Protein AF-A0A5N7DIW9-F1 (afdb_monomer_lite)

Radius of gyration: 25.11 Å; chains: 1; bounding box: 55×61×85 Å

Organism: NCBI:txid1506151

Sequence (223 aa):
MDAETAPVQETYLRQSRGIPYGQNDMSLKPVIYPFAGRIGGNQGLVLDRNDPANAELLKKVPDAAPLMSISEGLDPRGFLRIDHWKFGFIECIAWISIRHSSASQDAQAPSSASSVYSTATFLGPLFGGISNWLFLTLFIFSFSNVSGSHLNPTITMATFFARLISVPRLVIYLASQTLGGALAGFMLRAAYVSRDYTVGGCYMNALPSCPTLQDQSLREKRP

InterPro domains:
  IPR000425 Major intrinsic protein [PF00230] (135-197)
  IPR000425 Major intrinsic protein [PR00783] (132-156)
  IPR000425 Major intrinsic protein [PR00783] (169-188)
  IPR022357 Major intrinsic protein, conserved site [PS00221] (150-158)
  IPR023271 Aquaporin-like [G3DSA:1.20.1080.10] (87-216)
  IPR023271 Aquaporin-like [SSF81338] (118-196)
  IPR034294 Aquaporin transporter [PTHR19139] (87-194)

Foldseek 3Di:
DDPPCVVVVVVVVVVVVPPDDDDPDDPDDPPFDQAQLADQDDNVSQDDPPDPVCVVVCQVPVLSHFDRDLVSLAPPVLLVDVLLLVLLQLLLVLLLVLFLQLKDPPPDDDPPDDDPCPHCQNPSLVSSVVSNVVSLVVSSNVCSRRNSSLSDLVSLVVCVVRRNHGPSSNVSNNVSNVVSNVVSVVVVVVVDPDQWMDTNNDTRDPPDPPPPPVVVVVVVPDD

Structure (mmCIF, N/CA/C/O backbone):
data_AF-A0A5N7DIW9-F1
#
_entry.id   AF-A0A5N7DIW9-F1
#
loop_
_atom_site.group_PDB
_atom_site.id
_atom_site.type_symbol
_atom_site.label_atom_id
_atom_site.label_alt_id
_atom_site.label_comp_id
_atom_site.label_asym_id
_atom_site.label_entity_id
_atom_site.label_seq_id
_atom_site.pdbx_PDB_ins_code
_atom_site.Cartn_x
_atom_site.Cartn_y
_atom_site.Cartn_z
_atom_site.occupancy
_atom_site.B_iso_or_equiv
_atom_site.auth_seq_id
_atom_site.auth_comp_id
_atom_site.auth_asym_id
_atom_site.auth_atom_id
_atom_site.pdbx_PDB_model_num
ATOM 1 N N . MET A 1 1 ? -2.346 40.649 18.518 1.00 41.81 1 MET A N 1
ATOM 2 C CA . MET A 1 1 ? -1.982 39.226 18.674 1.00 41.81 1 MET A CA 1
ATOM 3 C C . MET A 1 1 ? -3.258 38.524 19.057 1.00 41.81 1 MET A C 1
ATOM 5 O O . MET A 1 1 ? -3.738 38.694 20.170 1.00 41.81 1 MET A O 1
ATOM 9 N N . ASP A 1 2 ? -3.877 37.927 18.052 1.00 36.97 2 ASP A N 1
ATOM 10 C CA . ASP A 1 2 ? -5.306 37.645 18.024 1.00 36.97 2 ASP A CA 1
ATOM 11 C C . ASP A 1 2 ? -5.665 36.451 18.911 1.00 36.97 2 ASP A C 1
ATOM 13 O O . ASP A 1 2 ? -4.979 35.425 18.910 1.00 36.97 2 ASP A O 1
ATOM 17 N N . ALA A 1 3 ? -6.763 36.597 19.658 1.00 42.12 3 ALA A N 1
ATOM 18 C CA . ALA A 1 3 ? -7.265 35.660 20.669 1.00 42.12 3 ALA A CA 1
ATOM 19 C C . ALA A 1 3 ? -7.626 34.259 20.125 1.00 42.12 3 ALA A C 1
ATOM 21 O O . ALA A 1 3 ? -7.954 33.361 20.893 1.00 42.12 3 ALA A O 1
ATOM 22 N N . GLU A 1 4 ? -7.532 34.056 18.811 1.00 44.53 4 GLU A N 1
ATOM 23 C CA . GLU A 1 4 ? -7.900 32.823 18.113 1.00 44.53 4 GLU A CA 1
ATOM 24 C C . GLU A 1 4 ? -6.735 31.821 17.983 1.00 44.53 4 GLU A C 1
ATOM 26 O O . GLU A 1 4 ? -6.949 30.635 17.748 1.00 44.53 4 GLU A O 1
ATOM 31 N N . THR A 1 5 ? -5.488 32.261 18.196 1.00 40.72 5 THR A N 1
ATOM 32 C CA . THR A 1 5 ? -4.285 31.405 18.067 1.00 40.72 5 THR A CA 1
ATOM 33 C C . THR A 1 5 ? -3.793 30.798 19.384 1.00 40.72 5 THR A C 1
ATOM 35 O O . THR A 1 5 ? -3.028 29.831 19.373 1.00 40.72 5 THR A O 1
ATOM 38 N N . ALA A 1 6 ? -4.278 31.299 20.522 1.00 39.41 6 ALA A N 1
ATOM 39 C CA . ALA A 1 6 ? -3.952 30.784 21.851 1.00 39.41 6 ALA A CA 1
ATOM 40 C C . ALA A 1 6 ? -4.292 29.286 22.067 1.00 39.41 6 ALA A C 1
ATOM 42 O O . ALA A 1 6 ? -3.411 28.560 22.536 1.00 39.41 6 ALA A O 1
ATOM 43 N N . PRO A 1 7 ? -5.480 28.764 21.682 1.00 48.78 7 PRO A N 1
ATOM 44 C CA . PRO A 1 7 ? -5.838 27.376 21.995 1.00 48.78 7 PRO A CA 1
ATOM 45 C C . PRO A 1 7 ? -5.017 26.352 21.197 1.00 48.78 7 PRO A C 1
ATOM 47 O O . PRO A 1 7 ? -4.731 25.256 21.680 1.00 48.78 7 PRO A O 1
ATOM 50 N N . VAL A 1 8 ? -4.576 26.706 19.986 1.00 48.50 8 VAL A N 1
ATOM 51 C CA . VAL A 1 8 ? -3.796 25.811 19.115 1.00 48.50 8 VAL A CA 1
ATOM 52 C C . VAL A 1 8 ? -2.360 25.660 19.630 1.00 48.50 8 VAL A C 1
ATOM 54 O O . VAL A 1 8 ? -1.834 24.548 19.695 1.00 48.50 8 VAL A O 1
ATOM 57 N N . GLN A 1 9 ? -1.744 26.762 20.065 1.00 44.28 9 GLN A N 1
ATOM 58 C CA . GLN A 1 9 ? -0.374 26.770 20.582 1.00 44.28 9 GLN A CA 1
ATOM 59 C C . GLN A 1 9 ? -0.262 26.022 21.922 1.00 44.28 9 GLN A C 1
ATOM 61 O O . GLN A 1 9 ? 0.708 25.303 22.172 1.00 44.28 9 GLN A O 1
ATOM 66 N N . GLU A 1 10 ? -1.280 26.147 22.774 1.00 50.12 10 GLU A N 1
ATOM 67 C CA . GLU A 1 10 ? -1.334 25.483 24.078 1.00 50.12 10 GLU A CA 1
ATOM 68 C C . GLU A 1 10 ? -1.521 23.961 23.950 1.00 50.12 10 GLU A C 1
ATOM 70 O O . GLU A 1 10 ? -0.912 23.186 24.695 1.00 50.12 10 GLU A O 1
ATOM 75 N N . THR A 1 11 ? -2.264 23.524 22.929 1.00 49.69 11 THR A N 1
ATOM 76 C CA . THR A 1 11 ? -2.451 22.107 22.579 1.00 49.69 11 THR A CA 1
ATOM 77 C C . THR A 1 11 ? -1.134 21.466 22.118 1.00 49.69 11 THR A C 1
ATOM 79 O O . THR A 1 11 ? -0.757 20.395 22.603 1.00 49.69 11 THR A O 1
ATOM 82 N N . TYR A 1 12 ? -0.358 22.156 21.272 1.00 45.09 12 TYR A N 1
ATOM 83 C CA . TYR A 1 12 ? 0.973 21.697 20.847 1.00 45.09 12 TYR A CA 1
ATOM 84 C C . TYR A 1 12 ? 1.962 21.575 22.020 1.00 45.09 12 TYR A C 1
ATOM 86 O O . TYR A 1 12 ? 2.701 20.592 22.118 1.00 45.09 12 TYR A O 1
ATOM 94 N N . LEU A 1 13 ? 1.946 22.536 22.949 1.00 51.84 13 LEU A N 1
ATOM 95 C CA . LEU A 1 13 ? 2.822 22.550 24.129 1.00 51.84 13 LEU A CA 1
ATOM 96 C C . LEU A 1 13 ? 2.436 21.525 25.209 1.00 51.84 13 LEU A C 1
ATOM 98 O O . LEU A 1 13 ? 3.267 21.199 26.065 1.00 51.84 13 LEU A O 1
ATOM 102 N N . ARG A 1 14 ? 1.192 21.028 25.218 1.00 49.03 14 ARG A N 1
ATOM 103 C CA . ARG A 1 14 ? 0.780 19.887 26.057 1.00 49.03 14 ARG A CA 1
ATOM 104 C C . ARG A 1 14 ? 1.176 18.555 25.435 1.00 49.03 14 ARG A C 1
ATOM 106 O O . ARG A 1 14 ? 1.659 17.682 26.155 1.00 49.03 14 ARG A O 1
ATOM 113 N N . GLN A 1 15 ? 1.048 18.429 24.115 1.00 48.31 15 GLN A N 1
ATOM 114 C CA . GLN A 1 15 ? 1.473 17.238 23.382 1.00 48.31 15 GLN A CA 1
ATOM 115 C C . GLN A 1 15 ? 2.990 17.013 23.483 1.00 48.31 15 GLN A C 1
ATOM 117 O O . GLN A 1 15 ? 3.425 15.879 23.672 1.00 48.31 15 GLN A O 1
ATOM 122 N N . SER A 1 16 ? 3.799 18.081 23.477 1.00 46.16 16 SER A N 1
ATOM 123 C CA . SER A 1 16 ? 5.253 17.989 23.693 1.00 46.16 16 SER A CA 1
ATOM 124 C C . SER A 1 16 ? 5.654 17.618 25.129 1.00 46.16 16 SER A C 1
ATOM 126 O O . SER A 1 16 ? 6.801 17.251 25.365 1.00 46.16 16 SER A O 1
ATOM 128 N N . ARG A 1 17 ? 4.733 17.731 26.097 1.00 45.50 17 ARG A N 1
ATOM 129 C CA . ARG A 1 17 ? 4.964 17.448 27.525 1.00 45.50 17 ARG A CA 1
ATOM 130 C C . ARG A 1 17 ? 4.393 16.108 27.995 1.00 45.50 17 ARG A C 1
ATOM 132 O O . ARG A 1 17 ? 4.501 15.805 29.178 1.00 45.50 17 ARG A O 1
ATOM 139 N N . GLY A 1 18 ? 3.802 15.312 27.100 1.00 37.97 18 GLY A N 1
ATOM 140 C CA . GLY A 1 18 ? 3.317 13.965 27.423 1.00 37.97 18 GLY A CA 1
ATOM 141 C C . GLY A 1 18 ? 2.216 13.925 28.488 1.00 37.97 18 GLY A C 1
ATOM 142 O O . GLY A 1 18 ? 2.054 12.908 29.157 1.00 37.97 18 GLY A O 1
ATOM 143 N N . ILE A 1 19 ? 1.477 15.023 28.678 1.00 47.44 19 ILE A N 1
ATOM 144 C CA . ILE A 1 19 ? 0.391 15.089 29.660 1.00 47.44 19 ILE A CA 1
ATOM 145 C C . ILE A 1 19 ? -0.830 14.368 29.064 1.00 47.44 19 ILE A C 1
ATOM 147 O O . ILE A 1 19 ? -1.322 14.815 28.024 1.00 47.44 19 ILE A O 1
ATOM 151 N N . PRO A 1 20 ? -1.332 13.279 29.678 1.00 41.25 20 PRO A N 1
ATOM 152 C CA . PRO A 1 20 ? -2.523 12.593 29.190 1.00 41.25 20 PRO A CA 1
ATOM 153 C C . PRO A 1 20 ? -3.728 13.538 29.248 1.00 41.25 20 PRO A C 1
ATOM 155 O O . PRO A 1 20 ? -3.930 14.251 30.234 1.00 41.25 20 PRO A O 1
ATOM 158 N N . TYR A 1 21 ? -4.516 13.577 28.173 1.00 46.00 21 TYR A N 1
ATOM 159 C CA . TYR A 1 21 ? -5.726 14.394 28.126 1.00 46.00 21 TYR A CA 1
ATOM 160 C C . TYR A 1 21 ? -6.790 13.819 29.071 1.00 46.00 21 TYR A C 1
ATOM 162 O O . TYR A 1 21 ? -7.116 12.637 29.012 1.00 46.00 21 TYR A O 1
ATOM 170 N N . GLY A 1 22 ? -7.324 14.677 29.944 1.00 42.03 22 GLY A N 1
ATOM 171 C CA . GLY A 1 22 ? -8.505 14.388 30.751 1.00 42.03 22 GLY A CA 1
ATOM 172 C C . GLY A 1 22 ? -9.766 14.396 29.886 1.00 42.03 22 GLY A C 1
ATOM 173 O O . GLY A 1 22 ? -9.913 15.210 28.977 1.00 42.03 22 GLY A O 1
ATOM 174 N N . GLN A 1 23 ? -10.669 13.478 30.205 1.00 44.12 23 GLN A N 1
ATOM 175 C CA . GLN A 1 23 ? -11.779 12.948 29.406 1.00 44.12 23 GLN A CA 1
ATOM 176 C C . GLN A 1 23 ? -12.910 13.935 29.024 1.00 44.12 23 GLN A C 1
ATOM 178 O O . GLN A 1 23 ? -13.932 13.499 28.508 1.00 44.12 23 GLN A O 1
ATOM 183 N N . ASN A 1 24 ? -12.752 15.249 29.236 1.00 38.84 24 ASN A N 1
ATOM 184 C CA . ASN A 1 24 ? -13.823 16.240 29.032 1.00 38.84 24 ASN A CA 1
ATOM 185 C C . ASN A 1 24 ? -13.533 17.346 27.999 1.00 38.84 24 ASN A C 1
ATOM 187 O O . ASN A 1 24 ? -14.458 18.079 27.659 1.00 38.84 24 ASN A O 1
ATOM 191 N N . ASP A 1 25 ? -12.317 17.466 27.453 1.00 43.50 25 ASP A N 1
ATOM 192 C CA . ASP A 1 25 ? -11.931 18.716 26.768 1.00 43.50 25 ASP A CA 1
ATOM 193 C C . ASP A 1 25 ? -11.857 18.683 25.233 1.00 43.50 25 ASP A C 1
ATOM 195 O O . ASP A 1 25 ? -11.557 19.713 24.636 1.00 43.50 25 ASP A O 1
ATOM 199 N N . MET A 1 26 ? -12.166 17.583 24.536 1.00 45.31 26 MET A N 1
ATOM 200 C CA . MET A 1 26 ? -12.164 17.610 23.061 1.00 45.31 26 MET A CA 1
ATOM 201 C C . MET A 1 26 ? -13.255 16.748 22.420 1.00 45.31 26 MET A C 1
ATOM 203 O O . MET A 1 26 ? -13.009 15.636 21.969 1.00 45.31 26 MET A O 1
ATOM 207 N N . SER A 1 27 ? -14.442 17.333 22.221 1.00 44.56 27 SER A N 1
ATOM 208 C CA . SER A 1 27 ? -15.392 16.892 21.182 1.00 44.56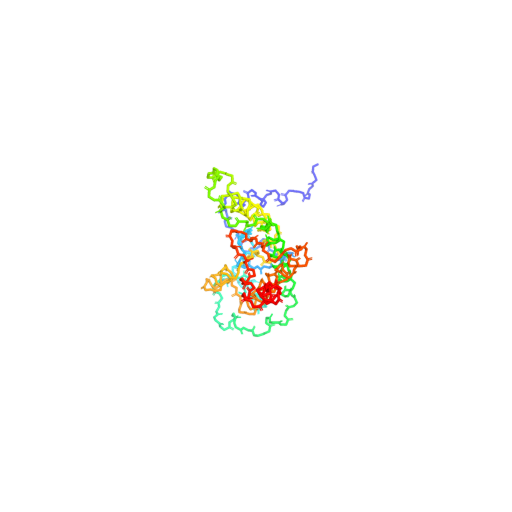 27 SER A CA 1
ATOM 209 C C . SER A 1 27 ? -14.917 17.333 19.780 1.00 44.56 27 SER A C 1
ATOM 211 O O . SER A 1 27 ? -15.686 17.876 18.981 1.00 44.56 27 SER A O 1
ATOM 213 N N . LEU A 1 28 ? -13.633 17.159 19.462 1.00 48.94 28 LEU A N 1
ATOM 214 C CA . LEU A 1 28 ? -13.113 17.447 18.129 1.00 48.94 28 LEU A CA 1
ATOM 215 C C . LEU A 1 28 ? -13.347 16.230 17.237 1.00 48.94 28 LEU A C 1
ATOM 217 O O . LEU A 1 28 ? -12.663 15.215 17.335 1.00 48.94 28 LEU A O 1
ATOM 221 N N . LYS A 1 29 ? -14.336 16.340 16.345 1.00 50.50 29 LYS A N 1
ATOM 222 C CA . LYS A 1 29 ? -14.517 15.382 15.251 1.00 50.50 29 LYS A CA 1
ATOM 223 C C . LYS A 1 29 ? -13.293 15.481 14.335 1.00 50.50 29 LYS A C 1
ATOM 225 O O . LYS A 1 29 ? -13.009 16.582 13.856 1.00 50.50 29 LYS A O 1
ATOM 230 N N . PRO A 1 30 ? -12.571 14.383 14.062 1.00 51.91 30 PRO A N 1
ATOM 231 C CA . PRO A 1 30 ? -11.455 14.444 13.138 1.00 51.91 30 PRO A CA 1
ATOM 232 C C . PRO A 1 30 ? -11.983 14.806 11.744 1.00 51.91 30 PRO A C 1
ATOM 234 O O . PRO A 1 30 ? -12.853 14.135 11.193 1.00 51.91 30 PRO A O 1
ATOM 237 N N . VAL A 1 31 ? -11.455 15.895 11.179 1.00 62.47 31 VAL A N 1
ATOM 238 C CA . VAL A 1 31 ? -11.738 16.337 9.798 1.00 62.47 31 VAL A CA 1
ATOM 239 C C . VAL A 1 31 ? -11.197 15.319 8.778 1.00 62.47 31 VAL A C 1
ATOM 241 O O . VAL A 1 31 ? -11.664 15.244 7.645 1.00 62.47 31 VAL A O 1
ATOM 244 N N . ILE A 1 32 ? -10.216 14.515 9.197 1.00 66.19 32 ILE A N 1
ATOM 245 C CA . ILE A 1 32 ? -9.507 13.513 8.398 1.00 66.19 32 ILE A CA 1
ATOM 246 C C . ILE A 1 32 ? -10.016 12.116 8.772 1.00 66.19 32 ILE A C 1
ATOM 248 O O . ILE A 1 32 ? -10.254 11.834 9.943 1.00 66.19 32 ILE A O 1
ATOM 252 N N . TYR A 1 33 ? -10.147 11.229 7.781 1.00 76.94 33 TYR A N 1
ATOM 253 C CA . TYR A 1 33 ? -10.584 9.847 7.995 1.00 76.94 33 TYR A CA 1
ATOM 254 C C . TYR A 1 33 ? -9.640 9.116 8.979 1.00 76.94 33 TYR A C 1
ATOM 256 O O . TYR A 1 33 ? -8.444 8.994 8.683 1.00 76.94 33 TYR A O 1
ATOM 264 N N . PRO A 1 34 ? -10.135 8.628 10.134 1.00 78.00 34 PRO A N 1
ATOM 265 C CA . PRO A 1 34 ? -9.302 7.955 11.125 1.00 78.00 34 PRO A CA 1
ATOM 266 C C . PRO A 1 34 ? -8.950 6.540 10.651 1.00 78.00 34 PRO A C 1
ATOM 268 O O . PRO A 1 34 ? -9.818 5.777 10.226 1.00 78.00 34 PRO A O 1
ATOM 271 N N . PHE A 1 35 ? -7.666 6.191 10.693 1.00 83.31 35 PHE A N 1
ATOM 272 C CA . PHE A 1 35 ? -7.161 4.895 10.236 1.00 83.31 35 PHE A CA 1
ATOM 273 C C . PHE A 1 35 ? -5.886 4.534 11.004 1.00 83.31 35 PHE A C 1
ATOM 275 O O . PHE A 1 35 ? -4.951 5.330 11.054 1.00 83.31 35 PHE A O 1
ATOM 282 N N . ALA A 1 36 ? -5.845 3.342 11.598 1.00 83.12 36 ALA A N 1
ATOM 283 C CA . ALA A 1 36 ? -4.737 2.889 12.437 1.00 83.12 36 ALA A CA 1
ATOM 284 C C . ALA A 1 36 ? -3.532 2.377 11.630 1.00 83.12 36 ALA A C 1
ATOM 286 O O . ALA A 1 36 ? -2.392 2.529 12.058 1.00 83.12 36 ALA A O 1
ATOM 287 N N . GLY A 1 37 ? -3.754 1.809 10.440 1.00 83.69 37 GLY A N 1
ATOM 288 C CA . GLY A 1 37 ? -2.703 1.198 9.611 1.00 83.69 37 GLY A CA 1
ATOM 289 C C . GLY A 1 37 ? -1.775 2.169 8.874 1.00 83.69 37 GLY A C 1
ATOM 290 O O . GLY A 1 37 ? -1.169 1.801 7.878 1.00 83.69 37 GLY A O 1
ATOM 291 N N . ARG A 1 38 ? -1.657 3.421 9.311 1.00 86.31 38 ARG A N 1
ATOM 292 C CA . ARG A 1 38 ? -0.933 4.463 8.570 1.00 86.31 38 ARG A CA 1
ATOM 293 C C . ARG A 1 38 ? 0.569 4.372 8.815 1.00 86.31 38 ARG A C 1
ATOM 295 O O . ARG A 1 38 ? 1.010 4.464 9.956 1.00 86.31 38 ARG A O 1
ATOM 302 N N . ILE A 1 39 ? 1.355 4.277 7.743 1.00 83.94 39 ILE A N 1
ATOM 303 C CA . ILE A 1 39 ? 2.812 4.088 7.838 1.00 83.94 39 ILE A CA 1
ATOM 304 C C . ILE A 1 39 ? 3.550 5.387 8.186 1.00 83.94 39 ILE A C 1
ATOM 306 O O . ILE A 1 39 ? 4.454 5.379 9.013 1.00 83.94 39 ILE A O 1
ATOM 310 N N . GLY A 1 40 ? 3.166 6.516 7.584 1.00 72.00 40 GLY A N 1
ATOM 311 C CA . GLY A 1 40 ? 3.867 7.800 7.747 1.00 72.00 40 GLY A CA 1
ATOM 312 C C . GLY A 1 40 ? 3.083 8.858 8.526 1.00 72.00 40 GLY A C 1
ATOM 313 O O . GLY A 1 40 ? 3.178 10.038 8.201 1.00 72.00 40 GLY A O 1
ATOM 314 N N . GLY A 1 41 ? 2.148 8.466 9.398 1.00 68.00 41 GLY A N 1
ATOM 315 C CA . GLY A 1 41 ? 1.103 9.355 9.933 1.00 68.00 41 GLY A CA 1
ATOM 316 C C . GLY A 1 41 ? 1.247 9.670 11.413 1.00 68.00 41 GLY A C 1
ATOM 317 O O . GLY A 1 41 ? 1.814 8.884 12.166 1.00 68.00 41 GLY A O 1
ATOM 318 N N . ASN A 1 42 ? 0.680 10.802 11.843 1.00 69.38 42 ASN A N 1
ATOM 319 C CA . ASN A 1 42 ? 0.554 11.097 13.267 1.00 69.38 42 ASN A CA 1
ATOM 320 C C . ASN A 1 42 ? -0.392 10.075 13.921 1.00 69.38 42 ASN A C 1
ATOM 322 O O . ASN A 1 42 ? -1.569 9.998 13.563 1.00 69.38 42 ASN A O 1
ATOM 326 N N . GLN A 1 43 ? 0.124 9.324 14.896 1.00 67.81 43 GLN A N 1
ATOM 327 C CA . GLN A 1 43 ? -0.632 8.332 15.667 1.00 67.81 43 GLN A CA 1
ATOM 328 C C . GLN A 1 43 ? -1.738 8.969 16.528 1.00 67.81 43 GLN A C 1
ATOM 330 O O . GLN A 1 43 ? -2.639 8.273 16.972 1.00 67.81 43 GLN A O 1
ATOM 335 N N . GLY A 1 44 ? -1.738 10.297 16.700 1.00 64.19 44 GLY A N 1
ATOM 336 C CA . GLY A 1 44 ? -2.832 11.028 17.352 1.00 64.19 44 GLY A CA 1
ATOM 337 C C . GLY A 1 44 ? -4.181 10.983 16.616 1.00 64.19 44 GLY A C 1
ATOM 338 O O . GLY A 1 44 ? -5.169 11.469 17.150 1.00 64.19 44 GLY A O 1
ATOM 339 N N . LEU A 1 45 ? -4.241 10.420 15.402 1.00 68.31 45 LEU A N 1
ATOM 340 C CA . LEU A 1 45 ? -5.489 10.176 14.659 1.00 68.31 45 LEU A CA 1
ATOM 341 C C . LEU A 1 45 ? -6.074 8.774 14.903 1.00 68.31 45 LEU A C 1
ATOM 343 O O . LEU A 1 45 ? -7.134 8.449 14.365 1.00 68.31 45 LEU A O 1
ATOM 347 N N . VAL A 1 46 ? -5.367 7.934 15.663 1.00 78.44 46 VAL A N 1
ATOM 348 C CA . VAL A 1 46 ? -5.812 6.592 16.038 1.00 78.44 46 VAL A CA 1
ATOM 349 C C . VAL A 1 46 ? -6.731 6.703 17.245 1.00 78.44 46 VAL A C 1
ATOM 351 O O . VAL A 1 46 ? -6.382 7.331 18.243 1.00 78.44 46 VAL A O 1
ATOM 354 N N . LEU A 1 47 ? -7.918 6.109 17.146 1.00 79.38 47 LEU A N 1
ATOM 355 C CA . LEU A 1 47 ? -8.913 6.187 18.210 1.00 79.38 47 LEU A CA 1
ATOM 356 C C . LEU A 1 47 ? -8.599 5.190 19.329 1.00 79.38 47 LEU A C 1
ATOM 358 O O . LEU A 1 47 ? -8.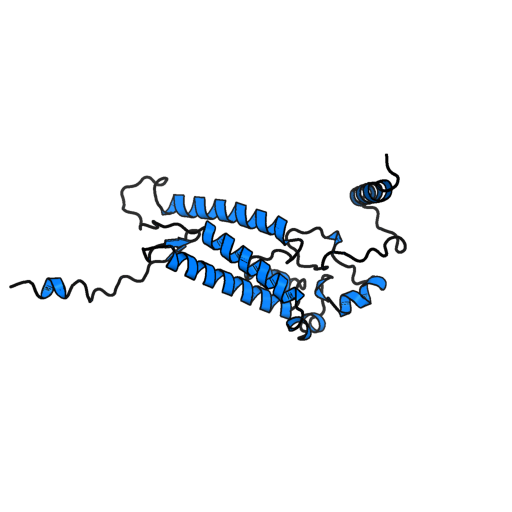193 4.055 19.064 1.00 79.38 47 LEU A O 1
ATOM 362 N N . ASP A 1 48 ? -8.856 5.596 20.575 1.00 79.56 48 ASP A N 1
ATOM 363 C CA . ASP A 1 48 ? -8.874 4.666 21.702 1.00 79.56 48 ASP A CA 1
ATOM 364 C C . ASP A 1 48 ? -10.152 3.821 21.646 1.00 79.56 48 ASP A C 1
ATOM 366 O O . ASP A 1 48 ? -11.265 4.341 21.522 1.00 79.56 48 ASP A O 1
ATOM 370 N N . ARG A 1 49 ? -9.975 2.501 21.735 1.00 79.06 49 ARG A N 1
ATOM 371 C CA . ARG A 1 49 ? -11.053 1.510 21.724 1.00 79.06 49 ARG A CA 1
ATOM 372 C C . ARG A 1 49 ? -11.754 1.389 23.079 1.00 79.06 49 ARG A C 1
ATOM 374 O O . ARG A 1 49 ? -12.897 0.943 23.110 1.00 79.06 49 ARG A O 1
ATOM 381 N N . ASN A 1 50 ? -11.097 1.777 24.171 1.00 80.06 50 ASN A N 1
ATOM 382 C CA . ASN A 1 50 ? -11.662 1.696 25.521 1.00 80.06 50 ASN A CA 1
ATOM 383 C C . ASN A 1 50 ? -12.542 2.904 25.878 1.00 80.06 50 ASN A C 1
ATOM 385 O O . ASN A 1 50 ? -13.270 2.859 26.868 1.00 80.06 50 ASN A O 1
ATOM 389 N N . ASP A 1 51 ? -12.495 3.968 25.075 1.00 77.44 51 ASP A N 1
ATOM 390 C CA . ASP A 1 51 ? -13.288 5.173 25.292 1.00 77.44 51 ASP A CA 1
ATOM 391 C C . ASP A 1 51 ? -14.721 5.004 24.736 1.00 77.44 51 ASP A C 1
ATOM 393 O O . ASP A 1 51 ? -14.897 4.790 23.526 1.00 77.44 51 ASP A O 1
ATOM 397 N N . PRO A 1 52 ? -15.774 5.128 25.572 1.00 75.56 52 PRO A N 1
ATOM 398 C CA . PRO A 1 52 ? -17.161 5.037 25.121 1.00 75.56 52 PRO A CA 1
ATOM 399 C C . PRO A 1 52 ? -17.545 6.103 24.084 1.00 75.56 52 PRO A C 1
ATOM 401 O O . PRO A 1 52 ? -18.442 5.847 23.277 1.00 75.56 52 PRO A O 1
ATOM 404 N N . ALA A 1 53 ? -16.869 7.257 24.045 1.00 74.62 53 ALA A N 1
ATOM 405 C CA . ALA A 1 53 ? -17.139 8.307 23.061 1.00 74.62 53 ALA A CA 1
ATOM 406 C C . ALA A 1 53 ? -16.832 7.860 21.616 1.00 74.62 53 ALA A C 1
ATOM 408 O O . ALA A 1 53 ? -17.490 8.297 20.670 1.00 74.62 53 ALA A O 1
ATOM 409 N N . ASN A 1 54 ? -15.887 6.930 21.437 1.00 77.62 54 ASN A N 1
ATOM 410 C CA . ASN A 1 54 ? -15.456 6.441 20.123 1.00 77.62 54 ASN A CA 1
ATOM 411 C C . ASN A 1 54 ? -16.233 5.205 19.650 1.00 77.62 54 ASN A C 1
ATOM 413 O O . ASN A 1 54 ? -16.137 4.823 18.481 1.00 77.62 54 ASN A O 1
ATOM 417 N N . ALA A 1 55 ? -17.030 4.582 20.522 1.00 75.50 55 ALA A N 1
ATOM 418 C CA . ALA A 1 55 ? -17.695 3.311 20.243 1.00 75.50 55 ALA A CA 1
ATOM 419 C C . ALA A 1 55 ? -18.632 3.370 19.023 1.00 75.50 55 ALA A C 1
ATOM 421 O O . ALA A 1 55 ? -18.724 2.408 18.257 1.00 75.50 55 ALA A O 1
ATOM 422 N N . GLU A 1 56 ? -19.320 4.496 18.803 1.00 77.56 56 GLU A N 1
ATOM 423 C CA . GLU A 1 56 ? -20.195 4.661 17.635 1.00 77.56 56 GLU A CA 1
ATOM 424 C C . GLU A 1 56 ? -19.397 4.776 16.324 1.00 77.56 56 GLU A C 1
ATOM 426 O O . GLU A 1 56 ? -19.800 4.223 15.296 1.00 77.56 56 GLU A O 1
ATOM 431 N N . LEU A 1 57 ? -18.246 5.456 16.354 1.00 76.00 57 LEU A N 1
ATOM 432 C CA . LEU A 1 57 ? -17.358 5.581 15.198 1.00 76.00 57 LEU A CA 1
ATOM 433 C C . LEU A 1 57 ? -16.669 4.253 14.880 1.00 76.00 57 LEU A C 1
ATOM 435 O O . LEU A 1 57 ? -16.621 3.867 13.715 1.00 76.00 57 LEU A O 1
ATOM 439 N N . LEU A 1 58 ? -16.229 3.509 15.896 1.00 81.44 58 LEU A N 1
ATOM 440 C CA . LEU A 1 58 ? -15.576 2.207 15.730 1.00 81.44 58 LEU A CA 1
ATOM 441 C C . LEU A 1 58 ? -16.504 1.138 15.147 1.00 81.44 58 LEU A C 1
ATOM 443 O O . LEU A 1 58 ? -16.052 0.272 14.404 1.00 81.44 58 LEU A O 1
ATOM 447 N N . LYS A 1 59 ? -17.816 1.232 15.394 1.00 81.25 59 LYS A N 1
ATOM 448 C CA . LYS A 1 59 ? -18.806 0.385 14.706 1.00 81.25 59 LYS A CA 1
ATOM 449 C C . LYS A 1 59 ? -18.895 0.672 13.206 1.00 81.25 59 LYS A C 1
ATOM 451 O O . LYS A 1 59 ? -19.254 -0.216 12.439 1.00 81.25 59 LYS A O 1
ATOM 456 N N . LYS A 1 60 ? -18.628 1.912 12.782 1.00 80.06 60 LYS A N 1
ATOM 457 C CA . LYS A 1 60 ? -18.666 2.325 11.368 1.00 80.06 60 LYS A CA 1
ATOM 458 C C . LYS A 1 60 ? -17.327 2.079 10.670 1.00 80.06 60 LYS A C 1
ATOM 460 O O . LYS A 1 60 ? -17.325 1.718 9.495 1.00 80.06 60 LYS A O 1
ATOM 465 N N . VAL A 1 61 ? -16.226 2.299 11.387 1.00 82.31 61 VAL A N 1
ATOM 466 C CA . VAL A 1 61 ? -14.841 2.254 10.905 1.00 82.31 61 VAL A CA 1
ATOM 467 C C . VAL A 1 61 ? -14.005 1.457 11.918 1.00 82.31 61 VAL A C 1
ATOM 469 O O . VAL A 1 61 ? -13.370 2.040 12.799 1.00 82.31 61 VAL A O 1
ATOM 472 N N . PRO A 1 62 ? -14.031 0.114 11.852 1.00 82.69 62 PRO A N 1
ATOM 473 C CA . PRO A 1 62 ? -13.356 -0.731 12.840 1.00 82.69 62 PRO A CA 1
ATOM 474 C C . PRO A 1 62 ? -11.825 -0.651 12.760 1.00 82.69 62 PRO A C 1
ATOM 476 O O . PRO A 1 62 ? -11.146 -0.982 13.729 1.00 82.69 62 PRO A O 1
ATOM 479 N N . ASP A 1 63 ? -11.292 -0.188 11.628 1.00 84.19 63 ASP A N 1
ATOM 480 C CA . ASP A 1 63 ? -9.873 0.035 11.336 1.00 84.19 63 ASP A CA 1
ATOM 481 C C . ASP A 1 63 ? -9.357 1.413 11.799 1.00 84.19 63 ASP A C 1
ATOM 483 O O . ASP A 1 63 ? -8.200 1.753 11.553 1.00 84.19 63 ASP A O 1
ATOM 487 N N . ALA A 1 64 ? -10.181 2.206 12.493 1.00 84.31 64 ALA A N 1
ATOM 488 C CA . ALA A 1 64 ? -9.759 3.453 13.139 1.00 84.31 64 ALA A CA 1
ATOM 489 C C . ALA A 1 64 ? -8.979 3.229 14.450 1.00 84.31 64 ALA A C 1
ATOM 491 O O . ALA A 1 64 ? -8.275 4.132 14.902 1.00 84.31 64 ALA A O 1
ATOM 492 N N . ALA A 1 65 ? -9.087 2.035 15.041 1.00 85.25 65 ALA A N 1
ATOM 493 C CA . ALA A 1 65 ? -8.338 1.609 16.219 1.00 85.25 65 ALA A CA 1
ATOM 494 C C . ALA A 1 65 ? -7.573 0.307 15.929 1.00 85.25 65 ALA A C 1
ATOM 496 O O . ALA A 1 65 ? -8.015 -0.500 15.105 1.00 85.25 65 ALA A O 1
ATOM 497 N N . PRO A 1 66 ? -6.442 0.068 16.610 1.00 84.12 66 PRO A N 1
ATOM 498 C CA . PRO A 1 66 ? -5.695 -1.170 16.464 1.00 84.12 66 PRO A CA 1
ATOM 499 C C . PRO A 1 66 ? -6.462 -2.360 17.062 1.00 84.12 66 PRO A C 1
ATOM 501 O O . PRO A 1 66 ? -7.401 -2.201 17.845 1.00 84.12 66 PRO A O 1
ATOM 504 N N . LEU A 1 67 ? -6.014 -3.572 16.719 1.00 86.31 67 LEU A N 1
ATOM 505 C CA . LEU A 1 67 ? -6.498 -4.835 17.295 1.00 86.31 67 LEU A CA 1
ATOM 506 C C . LEU A 1 67 ? -7.987 -5.126 17.029 1.00 86.31 67 LEU A C 1
ATOM 508 O O . LEU A 1 67 ? -8.679 -5.697 17.873 1.00 86.31 67 LEU A O 1
ATOM 512 N N . MET A 1 68 ? -8.477 -4.803 15.828 1.00 84.44 68 MET A N 1
ATOM 513 C CA . MET A 1 68 ? -9.856 -5.110 15.416 1.00 84.44 68 MET A CA 1
ATOM 514 C C . MET A 1 68 ? -10.196 -6.602 15.560 1.00 84.44 68 MET A C 1
ATOM 516 O O . MET A 1 68 ? -9.343 -7.465 15.322 1.00 84.44 68 MET A O 1
ATOM 520 N N . SER A 1 69 ? -11.432 -6.938 15.941 1.00 86.62 69 SER A N 1
ATOM 521 C CA . SER A 1 69 ? -11.887 -8.336 15.967 1.00 86.62 69 SER A CA 1
ATOM 522 C C . SER A 1 69 ? -11.955 -8.917 14.551 1.00 86.62 69 SER A C 1
ATOM 524 O O . SER A 1 69 ? -12.218 -8.197 13.591 1.00 86.62 69 SER A O 1
ATOM 526 N N . ILE A 1 70 ? -11.760 -10.231 14.405 1.00 83.56 70 ILE A N 1
ATOM 527 C CA . ILE A 1 70 ? -11.806 -10.909 13.096 1.00 83.56 70 ILE A CA 1
ATOM 528 C C . ILE A 1 70 ? -13.174 -10.702 12.430 1.00 83.56 70 ILE A C 1
ATOM 530 O O . ILE A 1 70 ? -13.245 -10.401 11.243 1.00 83.56 70 ILE A O 1
ATOM 534 N N . SER A 1 71 ? -14.255 -10.780 13.212 1.00 84.19 71 SER A N 1
ATOM 535 C CA . SER A 1 71 ? -15.614 -10.540 12.713 1.00 84.19 71 SER A CA 1
ATOM 536 C C . SER A 1 71 ? -15.843 -9.091 12.276 1.00 84.19 71 SER A C 1
ATOM 538 O O . SER A 1 71 ? -16.631 -8.863 11.366 1.00 84.19 71 SER A O 1
ATOM 540 N N . GLU A 1 72 ? -15.189 -8.122 12.919 1.00 84.81 72 GLU A N 1
ATOM 541 C CA . GLU A 1 72 ? -15.291 -6.702 12.551 1.00 84.81 72 GLU A CA 1
ATOM 542 C C . GLU A 1 72 ? -14.480 -6.416 11.281 1.00 84.81 72 GLU A C 1
ATOM 544 O O . GLU A 1 72 ? -14.924 -5.687 10.400 1.00 84.81 72 GLU A O 1
ATOM 549 N N . GLY A 1 73 ? -13.302 -7.035 11.160 1.00 83.06 73 GLY A N 1
ATOM 550 C CA . GLY A 1 73 ? -12.437 -6.899 9.992 1.00 83.06 73 GLY A CA 1
ATOM 551 C C . GLY A 1 73 ? -12.982 -7.567 8.729 1.00 83.06 73 GLY A C 1
ATOM 552 O O . GLY A 1 73 ? -12.597 -7.168 7.632 1.00 83.06 73 GLY A O 1
ATOM 553 N N . LEU A 1 74 ? -13.868 -8.558 8.871 1.00 87.19 74 LEU A N 1
ATOM 554 C CA . LEU A 1 74 ? -14.483 -9.307 7.770 1.00 87.19 74 LEU A CA 1
ATOM 555 C C . LEU A 1 74 ? -15.843 -8.755 7.311 1.00 87.19 74 LEU A C 1
ATOM 557 O O . LEU A 1 74 ? -16.471 -9.376 6.456 1.00 87.19 74 LEU A O 1
ATOM 561 N N . ASP A 1 75 ? -16.311 -7.616 7.832 1.00 87.62 75 ASP A N 1
ATOM 562 C CA . ASP A 1 75 ? -17.612 -7.061 7.437 1.00 87.62 75 ASP A CA 1
ATOM 563 C C . ASP A 1 75 ? -17.637 -6.699 5.930 1.00 87.62 75 ASP A C 1
ATOM 565 O O . ASP A 1 75 ? -16.955 -5.756 5.503 1.00 87.62 75 ASP A O 1
ATOM 569 N N . PRO A 1 76 ? -18.445 -7.388 5.094 1.00 85.06 76 PRO A N 1
ATOM 570 C CA . PRO A 1 76 ? -18.485 -7.148 3.652 1.00 85.06 76 PRO A CA 1
ATOM 571 C C . PRO A 1 76 ? -19.039 -5.766 3.291 1.00 85.06 76 PRO A C 1
ATOM 573 O O . PRO A 1 76 ? -18.801 -5.277 2.186 1.00 85.06 76 PRO A O 1
ATOM 576 N N . ARG A 1 77 ? -19.727 -5.081 4.217 1.00 84.31 77 ARG A N 1
ATOM 577 C CA . ARG A 1 77 ? -20.192 -3.699 4.014 1.00 84.31 77 ARG A CA 1
ATOM 578 C C . ARG A 1 77 ? -19.038 -2.741 3.734 1.00 84.31 77 ARG A C 1
ATOM 580 O O . ARG A 1 77 ? -19.253 -1.703 3.108 1.00 84.31 77 ARG A O 1
ATOM 587 N N . GLY A 1 78 ? -17.816 -3.096 4.137 1.00 82.38 78 GLY A N 1
ATOM 588 C CA . GLY A 1 78 ? -16.616 -2.340 3.802 1.00 82.38 78 GLY A CA 1
ATOM 589 C C . GLY A 1 78 ? -16.351 -2.239 2.295 1.00 82.38 78 GLY A C 1
ATOM 590 O O . GLY A 1 78 ? -15.797 -1.233 1.866 1.00 82.38 78 GLY A O 1
ATOM 591 N N . PHE A 1 79 ? -16.787 -3.193 1.464 1.00 89.12 79 PHE A N 1
ATOM 592 C CA . PHE A 1 79 ? -16.588 -3.111 0.007 1.00 89.12 79 PHE A CA 1
ATOM 593 C C . PHE A 1 79 ? -17.428 -2.014 -0.656 1.00 89.12 79 PHE A C 1
ATOM 595 O O . PHE A 1 79 ? -17.037 -1.478 -1.689 1.00 89.12 79 PHE A O 1
ATOM 602 N N . LEU A 1 80 ? -18.564 -1.650 -0.060 1.00 86.88 80 LEU A N 1
ATOM 603 C CA . LEU A 1 80 ? -19.472 -0.624 -0.584 1.00 86.88 80 LEU A CA 1
ATOM 604 C C . LEU A 1 80 ? -19.073 0.797 -0.154 1.00 86.88 80 LEU A C 1
ATOM 606 O O . LEU A 1 80 ? -19.696 1.775 -0.565 1.00 86.88 80 LEU A O 1
ATOM 610 N N . ARG A 1 81 ? -18.042 0.939 0.688 1.00 83.69 81 ARG A N 1
ATOM 611 C CA . ARG A 1 81 ? -17.577 2.242 1.172 1.00 83.69 81 ARG A CA 1
ATOM 612 C C . ARG A 1 81 ? -16.723 2.925 0.112 1.00 83.69 81 ARG A C 1
ATOM 614 O O . ARG A 1 81 ? -15.620 2.478 -0.190 1.00 83.69 81 ARG A O 1
ATOM 621 N N . ILE A 1 82 ? -17.218 4.052 -0.395 1.00 84.88 82 ILE A N 1
ATOM 622 C CA . ILE A 1 82 ? -16.544 4.882 -1.407 1.00 84.88 82 ILE A CA 1
ATOM 623 C C . ILE A 1 82 ? -15.149 5.319 -0.939 1.00 84.88 82 ILE A C 1
ATOM 625 O O . ILE A 1 82 ? -14.229 5.398 -1.749 1.00 84.88 82 ILE A O 1
ATOM 629 N N . ASP A 1 83 ? -14.962 5.549 0.361 1.00 84.94 83 ASP A N 1
ATOM 630 C CA . ASP A 1 83 ? -13.671 5.956 0.918 1.00 84.94 83 ASP A CA 1
ATOM 631 C C . ASP A 1 83 ? -12.570 4.929 0.627 1.00 84.94 83 ASP A C 1
ATOM 633 O O . ASP A 1 83 ? -11.508 5.304 0.137 1.00 84.94 83 ASP A O 1
ATOM 637 N N . HIS A 1 84 ? -12.838 3.628 0.799 1.00 88.31 84 HIS A N 1
ATOM 638 C CA . HIS A 1 84 ? -11.863 2.576 0.487 1.00 88.31 84 HIS A CA 1
ATOM 639 C C . HIS A 1 84 ? -11.434 2.592 -0.981 1.00 88.31 84 HIS A C 1
ATOM 641 O O . HIS A 1 84 ? -10.252 2.421 -1.273 1.00 88.31 84 HIS A O 1
ATOM 647 N N . TRP A 1 85 ? -12.366 2.860 -1.896 1.00 90.50 85 TRP A N 1
ATOM 648 C CA . TRP A 1 85 ? -12.076 2.980 -3.325 1.00 90.50 85 TRP A CA 1
ATOM 649 C C . TRP A 1 85 ? -11.287 4.247 -3.658 1.00 90.50 85 TRP A C 1
ATOM 651 O O . TRP A 1 85 ? -10.351 4.184 -4.451 1.00 90.50 85 TRP A O 1
ATOM 661 N N . LYS A 1 86 ? -11.598 5.383 -3.017 1.00 90.88 86 LYS A N 1
ATOM 662 C CA . LYS A 1 86 ? -10.810 6.623 -3.152 1.00 90.88 86 LYS A CA 1
ATOM 663 C C . LYS A 1 86 ? -9.371 6.411 -2.692 1.00 90.88 86 LYS A C 1
ATOM 665 O O . LYS A 1 86 ? -8.440 6.854 -3.357 1.00 90.88 86 LYS A O 1
ATOM 670 N N . PHE A 1 87 ? -9.182 5.709 -1.579 1.00 90.94 87 PHE A N 1
ATOM 671 C CA . PHE A 1 87 ? -7.853 5.396 -1.069 1.00 90.94 87 PHE A CA 1
ATOM 672 C C . PHE A 1 87 ? -7.117 4.387 -1.955 1.00 90.94 87 PHE A C 1
ATOM 674 O O . PHE A 1 87 ? -5.951 4.607 -2.266 1.00 90.94 87 PHE A O 1
ATOM 681 N N . GLY A 1 88 ? -7.804 3.349 -2.442 1.00 91.50 88 GLY A N 1
ATOM 682 C CA . GLY A 1 88 ? -7.254 2.418 -3.430 1.00 91.50 88 GLY A CA 1
ATOM 683 C C . GLY A 1 88 ? -6.805 3.126 -4.712 1.00 91.50 88 GLY A C 1
ATOM 684 O O . GLY A 1 88 ? -5.721 2.866 -5.222 1.00 91.50 88 GLY A O 1
ATOM 685 N N . PHE A 1 89 ? -7.571 4.103 -5.199 1.00 93.31 89 PHE A N 1
ATOM 686 C CA . PHE A 1 89 ? -7.183 4.903 -6.362 1.00 93.31 89 PHE A CA 1
ATOM 687 C C . PHE A 1 89 ? -5.881 5.691 -6.138 1.00 93.31 89 PHE A C 1
ATOM 689 O O . PHE A 1 89 ? -5.019 5.715 -7.016 1.00 93.31 89 PHE A O 1
ATOM 696 N N . ILE A 1 90 ? -5.697 6.275 -4.950 1.00 92.19 90 ILE A N 1
ATOM 697 C CA . ILE A 1 90 ? -4.450 6.967 -4.579 1.00 92.19 90 ILE A CA 1
ATOM 698 C C . ILE A 1 90 ? -3.276 5.983 -4.542 1.00 92.19 90 ILE A C 1
ATOM 700 O O . ILE A 1 90 ? -2.223 6.266 -5.112 1.00 92.19 90 ILE A O 1
ATOM 704 N N . GLU A 1 91 ? -3.470 4.810 -3.935 1.00 93.12 91 GLU A N 1
ATOM 705 C CA . GLU A 1 91 ? -2.471 3.733 -3.907 1.00 93.12 91 GLU A CA 1
ATOM 706 C C . GLU A 1 91 ? -2.089 3.280 -5.329 1.00 93.12 91 GLU A C 1
ATOM 708 O O . GLU A 1 91 ? -0.913 3.061 -5.613 1.00 93.12 91 GLU A O 1
ATOM 713 N N . CYS A 1 92 ? -3.060 3.209 -6.248 1.00 92.75 92 CYS A N 1
ATOM 714 C CA . CYS A 1 92 ? -2.835 2.889 -7.659 1.00 92.75 92 CYS A CA 1
ATOM 715 C C . CYS A 1 92 ? -1.962 3.946 -8.357 1.00 92.75 92 CYS A C 1
ATOM 717 O O . CYS A 1 92 ? -0.938 3.599 -8.945 1.00 92.75 92 CYS A O 1
ATOM 719 N N . ILE A 1 93 ? -2.318 5.234 -8.263 1.00 91.88 93 ILE A N 1
ATOM 720 C CA . ILE A 1 93 ? -1.573 6.332 -8.911 1.00 91.88 93 ILE A CA 1
ATOM 721 C C . ILE A 1 93 ? -0.143 6.426 -8.384 1.00 91.88 93 ILE A C 1
ATOM 723 O O . ILE A 1 93 ? 0.807 6.567 -9.162 1.00 91.88 93 ILE A O 1
ATOM 727 N N . ALA A 1 94 ? 0.014 6.357 -7.064 1.00 90.00 94 ALA A N 1
ATOM 728 C CA . ALA A 1 94 ? 1.318 6.424 -6.427 1.00 90.00 94 ALA A CA 1
ATOM 729 C C . ALA A 1 94 ? 2.199 5.255 -6.885 1.00 90.00 94 ALA A C 1
ATOM 731 O O . ALA A 1 94 ? 3.359 5.453 -7.246 1.00 90.00 94 ALA A O 1
ATOM 732 N N . TRP A 1 95 ? 1.632 4.050 -6.972 1.00 88.88 95 TRP A N 1
ATOM 733 C CA . TRP A 1 95 ? 2.357 2.881 -7.451 1.00 88.88 95 TRP A CA 1
ATOM 734 C C . TRP A 1 95 ? 2.711 2.958 -8.942 1.00 88.88 95 TRP A C 1
ATOM 736 O O . TRP A 1 95 ? 3.828 2.598 -9.310 1.00 88.88 95 TRP A O 1
ATOM 746 N N . ILE A 1 96 ? 1.831 3.501 -9.795 1.00 88.75 96 ILE A N 1
ATOM 747 C CA . ILE A 1 96 ? 2.154 3.771 -11.209 1.00 88.75 96 ILE A CA 1
ATOM 748 C C . ILE A 1 96 ? 3.363 4.705 -11.308 1.00 88.75 96 ILE A C 1
ATOM 750 O O . ILE A 1 96 ? 4.327 4.412 -12.015 1.00 88.75 96 ILE A O 1
ATOM 754 N N . SER A 1 97 ? 3.319 5.805 -10.557 1.00 86.62 97 SER A N 1
ATOM 755 C CA . SER A 1 97 ? 4.349 6.845 -10.564 1.00 86.62 97 SER A CA 1
ATOM 756 C C . SER A 1 97 ? 5.705 6.311 -10.095 1.00 86.62 97 SER A C 1
ATOM 758 O O . SER A 1 97 ? 6.712 6.535 -10.762 1.00 86.62 97 SER A O 1
ATOM 760 N N . ILE A 1 98 ? 5.737 5.540 -9.000 1.00 84.62 98 ILE A N 1
ATOM 761 C CA . ILE A 1 98 ? 6.972 4.914 -8.494 1.00 84.62 98 ILE A CA 1
ATOM 762 C C . ILE A 1 98 ? 7.587 3.995 -9.558 1.00 84.62 98 ILE A C 1
ATOM 764 O O . ILE A 1 98 ? 8.790 4.047 -9.806 1.00 84.62 98 ILE A O 1
ATOM 768 N N . ARG A 1 99 ? 6.775 3.150 -10.207 1.00 82.12 99 ARG A N 1
ATOM 769 C CA . ARG A 1 99 ? 7.284 2.146 -11.156 1.00 82.12 99 ARG A CA 1
ATOM 770 C C . ARG A 1 99 ? 7.736 2.748 -12.476 1.00 82.12 99 ARG A C 1
ATOM 772 O O . ARG A 1 99 ? 8.698 2.247 -13.050 1.00 82.12 99 ARG A O 1
ATOM 779 N N . HIS A 1 100 ? 7.085 3.814 -12.931 1.00 79.69 100 HIS A N 1
ATOM 780 C CA . HIS A 1 100 ? 7.511 4.537 -14.123 1.00 79.69 100 HIS A CA 1
ATOM 781 C C . HIS A 1 100 ? 8.876 5.214 -13.916 1.00 79.69 100 HIS A C 1
ATOM 783 O O . HIS A 1 100 ? 9.761 5.069 -14.752 1.00 79.69 100 HIS A O 1
ATOM 789 N N . SER A 1 101 ? 9.086 5.872 -12.772 1.00 77.69 101 SER A N 1
ATOM 790 C CA . SER A 1 101 ? 10.329 6.600 -12.468 1.00 77.69 101 SER A CA 1
ATOM 791 C C . SER A 1 101 ? 11.563 5.713 -12.257 1.00 77.69 101 SER A C 1
ATOM 793 O O . SER A 1 101 ? 12.691 6.199 -12.322 1.00 77.69 101 SER A O 1
ATOM 795 N N . SER A 1 102 ? 11.369 4.424 -11.974 1.00 73.00 102 SER A N 1
ATOM 796 C CA . SER A 1 102 ? 12.453 3.446 -11.804 1.00 73.00 102 SER A CA 1
ATOM 797 C C . SER A 1 102 ? 12.735 2.625 -13.070 1.00 73.00 102 SER A C 1
ATOM 799 O O . SER A 1 102 ? 13.506 1.664 -13.000 1.00 73.00 102 SER A O 1
ATOM 801 N N . ALA A 1 103 ? 12.100 2.955 -14.198 1.00 71.94 103 ALA A N 1
ATOM 802 C CA . ALA A 1 103 ? 12.327 2.289 -15.473 1.00 71.94 103 ALA A CA 1
ATOM 803 C C . ALA A 1 103 ? 13.433 2.980 -16.276 1.00 71.94 103 ALA A C 1
ATOM 805 O O . ALA A 1 103 ? 13.486 4.207 -16.356 1.00 71.94 103 ALA A O 1
ATOM 806 N N . SER A 1 104 ? 14.293 2.186 -16.905 1.00 66.00 104 SER A N 1
ATOM 807 C CA . SER A 1 104 ? 15.277 2.675 -17.864 1.00 66.00 104 SER A CA 1
ATOM 808 C C . SER A 1 104 ? 15.314 1.803 -19.118 1.00 6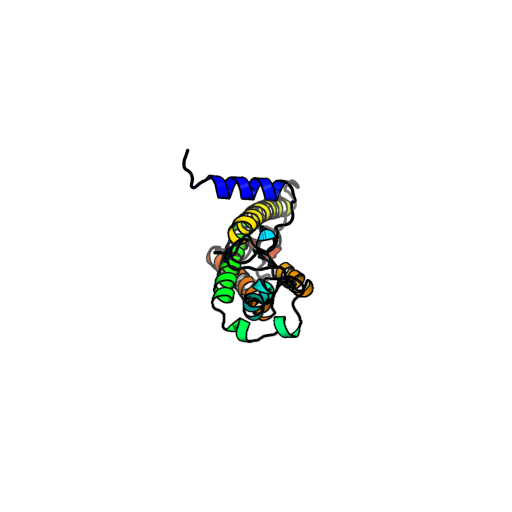6.00 104 SER A C 1
ATOM 810 O O . SER A 1 104 ? 15.243 0.569 -19.067 1.00 66.00 104 SER A O 1
ATOM 812 N N . GLN A 1 105 ? 15.415 2.477 -20.264 1.00 57.44 105 GLN A N 1
ATOM 813 C CA . GLN A 1 105 ? 15.877 1.878 -21.515 1.00 57.44 105 GLN A CA 1
ATOM 814 C C . GLN A 1 105 ? 17.391 1.651 -21.436 1.00 57.44 105 GLN A C 1
ATOM 816 O O . GLN A 1 105 ? 18.072 2.337 -20.680 1.00 57.44 105 GLN A O 1
ATOM 821 N N . ASP A 1 106 ? 17.900 0.689 -22.203 1.00 54.75 106 ASP A N 1
ATOM 822 C CA . ASP A 1 106 ? 19.308 0.251 -22.239 1.00 54.75 106 ASP A CA 1
ATOM 823 C C . ASP A 1 106 ? 19.777 -0.626 -21.079 1.00 54.75 106 ASP A C 1
ATOM 825 O O . ASP A 1 106 ? 20.871 -0.497 -20.527 1.00 54.75 106 ASP A O 1
ATOM 829 N N . ALA A 1 107 ? 18.985 -1.652 -20.798 1.00 53.38 107 ALA A N 1
ATOM 830 C CA . ALA A 1 107 ? 19.441 -2.815 -20.058 1.00 53.38 107 ALA A CA 1
ATOM 831 C C . ALA A 1 107 ? 20.273 -3.753 -20.964 1.00 53.38 107 ALA A C 1
ATOM 833 O O . ALA A 1 107 ? 19.971 -4.937 -21.093 1.00 53.38 107 ALA A O 1
ATOM 834 N N . GLN A 1 108 ? 21.292 -3.223 -21.648 1.00 51.59 108 GLN A N 1
ATOM 835 C CA . GLN A 1 108 ? 22.173 -4.033 -22.488 1.00 51.59 108 GLN A CA 1
ATOM 836 C C . GLN A 1 108 ? 22.895 -5.053 -21.593 1.00 51.59 108 GLN A C 1
ATOM 838 O O . GLN A 1 108 ? 23.539 -4.676 -20.608 1.00 51.59 108 GLN A O 1
ATOM 843 N N . ALA A 1 109 ? 22.782 -6.346 -21.919 1.00 51.81 109 ALA A N 1
ATOM 844 C CA . ALA A 1 109 ? 23.554 -7.395 -21.258 1.00 51.81 109 ALA A CA 1
ATOM 845 C C . ALA A 1 109 ? 25.050 -7.021 -21.294 1.00 51.81 109 ALA A C 1
ATOM 847 O O . ALA A 1 109 ? 25.508 -6.499 -22.314 1.00 51.81 109 ALA A O 1
ATOM 848 N N . PRO A 1 110 ? 25.807 -7.234 -20.202 1.00 51.81 110 PRO A N 1
ATOM 849 C CA . PRO A 1 110 ? 27.166 -6.722 -20.076 1.00 51.81 110 PRO A CA 1
ATOM 850 C C . PRO A 1 110 ? 28.048 -7.245 -21.215 1.00 51.81 110 PRO A C 1
ATOM 852 O O . PRO A 1 110 ? 28.456 -8.404 -21.223 1.00 51.81 110 PRO A O 1
ATOM 855 N N . SER A 1 111 ? 28.359 -6.381 -22.182 1.00 53.34 111 SER A N 1
ATOM 856 C CA . SER A 1 111 ? 29.444 -6.617 -23.127 1.00 53.34 111 SER A CA 1
ATOM 857 C C . SER A 1 111 ? 30.752 -6.495 -22.351 1.00 53.34 111 SER A C 1
ATOM 859 O O . SER A 1 111 ? 30.973 -5.482 -21.689 1.00 53.34 111 SER A O 1
ATOM 861 N N . SER A 1 112 ? 31.588 -7.530 -22.405 1.00 54.19 112 SER A N 1
ATOM 862 C CA . SER A 1 112 ? 32.722 -7.819 -21.512 1.00 54.19 112 SER A CA 1
ATOM 863 C C . SER A 1 112 ? 33.911 -6.830 -21.536 1.00 54.19 112 SER A C 1
ATOM 865 O O . SER A 1 112 ? 35.049 -7.254 -21.365 1.00 54.19 112 SER A O 1
ATOM 867 N N . ALA A 1 113 ? 33.691 -5.529 -21.741 1.00 55.19 113 ALA A N 1
ATOM 868 C CA . ALA A 1 113 ? 34.751 -4.531 -21.902 1.00 55.19 113 ALA A CA 1
ATOM 869 C C . ALA A 1 113 ? 34.542 -3.199 -21.148 1.00 55.19 113 ALA A C 1
ATOM 871 O O . ALA A 1 113 ? 35.393 -2.319 -21.262 1.00 55.19 113 ALA A O 1
ATOM 872 N N . SER A 1 114 ? 33.461 -3.007 -20.379 1.00 56.00 114 SER A N 1
ATOM 873 C CA . SER A 1 114 ? 33.258 -1.768 -19.609 1.00 56.00 114 SER A CA 1
ATOM 874 C C . SER A 1 114 ? 33.645 -1.916 -18.132 1.00 56.00 114 SER A C 1
ATOM 876 O O . SER A 1 114 ? 33.453 -2.954 -17.504 1.00 56.00 114 SER A O 1
ATOM 878 N N . SER A 1 115 ? 34.224 -0.846 -17.577 1.00 60.78 115 SER A N 1
ATOM 879 C CA . SER A 1 115 ? 34.495 -0.678 -16.143 1.00 60.78 115 SER A CA 1
ATOM 880 C C . SER A 1 115 ? 33.258 -1.018 -15.295 1.00 60.78 115 SER A C 1
ATOM 882 O O . SER A 1 115 ? 32.129 -0.729 -15.700 1.00 60.78 115 SER A O 1
ATOM 884 N N . VAL A 1 116 ? 33.462 -1.570 -14.090 1.00 63.75 116 VAL A N 1
ATOM 885 C CA . VAL A 1 116 ? 32.394 -1.946 -13.135 1.00 63.75 116 VAL A CA 1
ATOM 886 C C . VAL A 1 116 ? 31.396 -0.798 -12.907 1.00 63.75 116 VAL A C 1
ATOM 888 O O . VAL A 1 116 ? 30.198 -1.034 -12.780 1.00 63.75 116 VAL A O 1
ATOM 891 N N . TYR A 1 117 ? 31.871 0.451 -12.944 1.00 62.91 117 TYR A N 1
ATOM 892 C CA . TYR A 1 117 ? 31.054 1.655 -12.748 1.00 62.91 117 TYR A CA 1
ATOM 893 C C . TYR A 1 117 ? 30.305 2.136 -14.003 1.00 62.91 117 TYR A C 1
ATOM 895 O O . TYR A 1 117 ? 29.382 2.936 -13.892 1.00 62.91 117 TYR A O 1
ATOM 903 N N . SER A 1 118 ? 30.678 1.657 -15.191 1.00 57.34 118 SER A N 1
ATOM 904 C CA . SER A 1 118 ? 30.071 2.031 -16.480 1.00 57.34 118 SER A CA 1
ATOM 905 C C . SER A 1 118 ? 29.143 0.949 -17.036 1.00 57.34 118 SER A C 1
ATOM 907 O O . SER A 1 118 ? 28.737 1.015 -18.193 1.00 57.34 118 SER A O 1
ATOM 909 N N . THR A 1 119 ? 28.822 -0.071 -16.239 1.00 63.06 119 THR A N 1
ATOM 910 C CA . THR A 1 119 ? 27.959 -1.173 -16.670 1.00 63.06 119 THR A CA 1
ATOM 911 C C . THR A 1 119 ? 26.504 -0.897 -16.287 1.00 63.06 119 THR A C 1
ATOM 913 O O . THR A 1 119 ? 26.218 -0.407 -15.191 1.00 63.06 119 THR A O 1
ATOM 916 N N . ALA A 1 120 ? 25.566 -1.270 -17.165 1.00 62.72 120 ALA A N 1
ATOM 917 C CA . ALA A 1 120 ? 24.122 -1.208 -16.911 1.00 62.72 120 ALA A CA 1
ATOM 918 C C . ALA A 1 120 ? 23.702 -1.938 -15.613 1.00 62.72 120 ALA A C 1
ATOM 920 O O . ALA A 1 120 ? 22.717 -1.564 -14.977 1.00 62.72 120 ALA A O 1
ATOM 921 N N . THR A 1 121 ? 24.496 -2.918 -15.165 1.00 67.88 121 THR A N 1
ATOM 922 C CA . THR A 1 121 ? 24.322 -3.657 -13.905 1.00 67.88 121 THR A CA 1
ATOM 923 C C . THR A 1 121 ? 24.586 -2.834 -12.644 1.00 67.88 121 THR A C 1
ATOM 925 O O . THR A 1 121 ? 24.086 -3.211 -11.589 1.00 67.88 121 THR A O 1
ATOM 928 N N . PHE A 1 122 ? 25.331 -1.728 -12.720 1.00 74.31 122 PHE A N 1
ATOM 929 C CA . PHE A 1 122 ? 25.570 -0.832 -11.584 1.00 74.31 122 PHE A CA 1
ATOM 930 C C . PHE A 1 122 ? 24.691 0.416 -11.666 1.00 74.31 122 PHE A C 1
ATOM 932 O O . PHE A 1 122 ? 23.983 0.755 -10.718 1.00 74.31 122 PHE A O 1
ATOM 939 N N . LEU A 1 123 ? 24.693 1.077 -12.827 1.00 74.75 123 LEU A N 1
ATOM 940 C CA . LEU A 1 123 ? 24.042 2.372 -12.991 1.00 74.75 123 LEU A CA 1
ATOM 941 C C . LEU A 1 123 ? 22.509 2.261 -12.936 1.00 74.75 123 LEU A C 1
ATOM 943 O O . LEU A 1 123 ? 21.859 3.061 -12.267 1.00 74.75 123 LEU A O 1
ATOM 947 N N . GLY A 1 124 ? 21.934 1.232 -13.569 1.00 74.31 124 GLY A N 1
ATOM 948 C CA . GLY A 1 124 ? 20.488 0.987 -13.572 1.00 74.31 124 GLY A CA 1
ATOM 949 C C . GLY A 1 124 ? 19.914 0.787 -12.163 1.00 74.31 124 GLY A C 1
ATOM 950 O O . GLY A 1 124 ? 19.021 1.539 -11.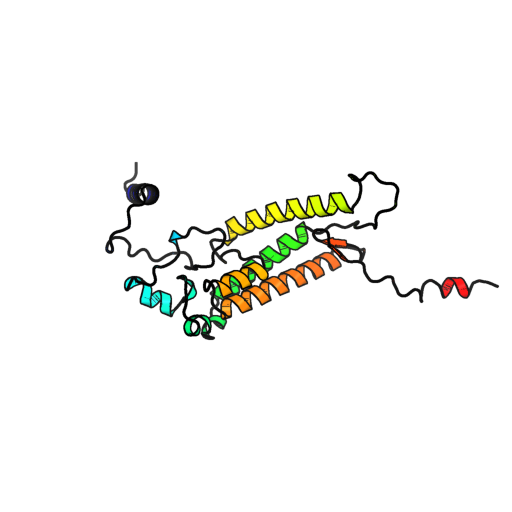768 1.00 74.31 124 GLY A O 1
ATOM 951 N N . PRO A 1 125 ? 20.432 -0.165 -11.362 1.00 77.06 125 PRO A N 1
ATOM 952 C CA . PRO A 1 125 ? 19.996 -0.345 -9.977 1.00 77.06 125 PRO A CA 1
ATOM 953 C C . PRO A 1 125 ? 20.261 0.865 -9.073 1.00 77.06 125 PRO A C 1
ATOM 955 O O . PRO A 1 125 ? 19.442 1.139 -8.200 1.00 77.06 125 PRO A O 1
ATOM 958 N N . LEU A 1 126 ? 21.353 1.614 -9.282 1.00 81.12 126 LEU A N 1
ATOM 959 C CA . LEU A 1 126 ? 21.643 2.827 -8.510 1.00 81.12 126 LEU A CA 1
ATOM 960 C C . LEU A 1 126 ? 20.579 3.909 -8.739 1.00 81.12 126 LEU A C 1
ATOM 962 O O . LEU A 1 126 ? 19.979 4.392 -7.778 1.00 81.12 126 LEU A O 1
ATOM 966 N N . PHE A 1 127 ? 20.304 4.259 -10.000 1.00 80.44 127 PHE A N 1
ATOM 967 C CA . PHE A 1 127 ? 19.254 5.227 -10.329 1.00 80.44 127 PHE A CA 1
ATOM 968 C C . PHE A 1 127 ? 17.876 4.712 -9.925 1.00 80.44 127 PHE A C 1
ATOM 970 O O . PHE A 1 127 ? 17.118 5.435 -9.284 1.00 80.44 127 PHE A O 1
ATOM 977 N N . GLY A 1 128 ? 17.567 3.449 -10.226 1.00 80.44 128 GLY A N 1
ATOM 978 C CA . GLY A 1 128 ? 16.307 2.825 -9.833 1.00 80.44 128 GLY A CA 1
ATOM 979 C C . GLY A 1 128 ? 16.087 2.870 -8.319 1.00 80.44 128 GLY A C 1
ATOM 980 O O . GLY A 1 128 ? 14.986 3.198 -7.876 1.00 80.44 128 GLY A O 1
ATOM 981 N N . GLY A 1 129 ? 17.138 2.605 -7.537 1.00 84.06 129 GLY A N 1
ATOM 982 C CA . GLY A 1 129 ? 17.134 2.643 -6.078 1.00 84.06 129 GLY A CA 1
ATOM 983 C C . GLY A 1 129 ? 16.957 4.049 -5.507 1.00 84.06 129 GLY A C 1
ATOM 984 O O . GLY A 1 129 ? 16.087 4.245 -4.660 1.00 84.06 129 GLY A O 1
ATOM 985 N N . ILE A 1 130 ? 17.724 5.035 -5.989 1.00 87.69 130 ILE A N 1
ATOM 986 C CA . ILE A 1 130 ? 17.615 6.435 -5.539 1.00 87.69 130 ILE A CA 1
ATOM 987 C C . ILE A 1 130 ? 16.243 7.011 -5.903 1.00 87.69 130 ILE A C 1
ATOM 989 O O . ILE A 1 130 ? 15.584 7.599 -5.045 1.00 87.69 130 ILE A O 1
ATOM 993 N N . SER A 1 131 ? 15.774 6.797 -7.137 1.00 86.50 131 SER A N 1
ATOM 994 C CA . SER A 1 131 ? 14.435 7.215 -7.565 1.00 86.50 131 SER A CA 1
ATOM 995 C C . SER A 1 131 ? 13.362 6.578 -6.687 1.00 86.50 131 SER A C 1
ATOM 997 O O . SER A 1 131 ? 12.506 7.283 -6.156 1.00 86.50 131 SER A O 1
ATOM 999 N N . ASN A 1 132 ? 13.428 5.261 -6.462 1.00 87.44 132 ASN A N 1
ATOM 1000 C CA . ASN A 1 132 ? 12.461 4.575 -5.611 1.00 87.44 132 ASN A CA 1
ATOM 1001 C C . ASN A 1 132 ? 12.477 5.132 -4.181 1.00 87.44 132 ASN A C 1
ATOM 1003 O O . ASN A 1 132 ? 11.417 5.385 -3.624 1.00 87.44 132 ASN A O 1
ATOM 1007 N N . TRP A 1 133 ? 13.653 5.389 -3.602 1.00 89.50 133 TRP A N 1
ATOM 1008 C CA . TRP A 1 133 ? 13.765 5.992 -2.273 1.00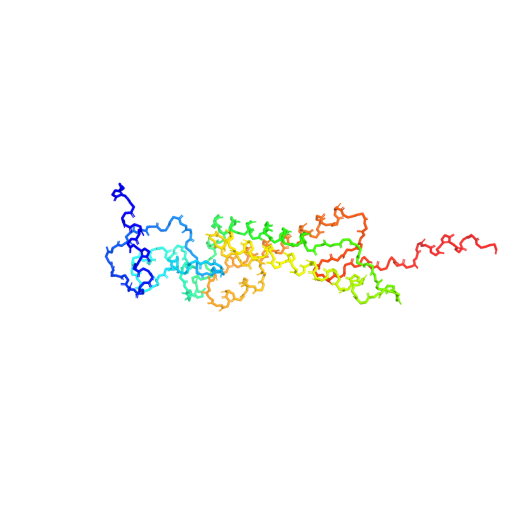 89.50 133 TRP A CA 1
ATOM 1009 C C . TRP A 1 133 ? 13.120 7.385 -2.205 1.00 89.50 133 TRP A C 1
ATOM 1011 O O . TRP A 1 133 ? 12.328 7.644 -1.296 1.00 89.50 133 TRP A O 1
ATOM 1021 N N . LEU A 1 134 ? 13.394 8.256 -3.181 1.00 91.31 134 LEU A N 1
ATOM 1022 C CA . LEU A 1 134 ? 12.827 9.607 -3.241 1.00 91.31 134 LEU A CA 1
ATOM 1023 C C . LEU A 1 134 ? 11.302 9.587 -3.403 1.00 91.31 134 LEU A C 1
ATOM 1025 O O . LEU A 1 134 ? 10.592 10.196 -2.603 1.00 91.31 134 LEU A O 1
ATOM 1029 N N . PHE A 1 135 ? 10.787 8.871 -4.407 1.00 89.69 135 PHE A N 1
ATOM 1030 C CA . PHE A 1 135 ? 9.350 8.829 -4.693 1.00 89.69 135 PHE A CA 1
ATOM 1031 C C . PHE A 1 135 ? 8.561 8.118 -3.597 1.00 89.69 135 PHE A C 1
ATOM 1033 O O . PHE A 1 135 ? 7.489 8.586 -3.217 1.00 89.69 135 PHE A O 1
ATOM 1040 N N . LEU A 1 136 ? 9.091 7.019 -3.054 1.00 89.69 136 LEU A N 1
ATOM 1041 C CA . LEU A 1 136 ? 8.434 6.303 -1.967 1.00 89.69 136 LEU A CA 1
ATOM 1042 C C . LEU A 1 136 ? 8.355 7.181 -0.715 1.00 89.69 136 LEU A C 1
ATOM 1044 O O . LEU A 1 136 ? 7.287 7.292 -0.124 1.00 89.69 136 LEU A O 1
ATOM 1048 N N . THR A 1 137 ? 9.444 7.863 -0.350 1.00 91.00 137 THR A N 1
ATOM 1049 C CA . THR A 1 137 ? 9.454 8.781 0.801 1.00 91.00 137 THR A CA 1
ATOM 1050 C C . THR A 1 137 ? 8.470 9.933 0.597 1.00 91.00 137 THR A C 1
ATOM 1052 O O . THR A 1 137 ? 7.662 10.218 1.482 1.00 91.00 137 THR A O 1
ATOM 1055 N N . LEU A 1 138 ? 8.486 10.559 -0.584 1.00 91.12 138 LEU A N 1
ATOM 1056 C CA . LEU A 1 138 ? 7.569 11.641 -0.936 1.00 91.12 138 LEU A CA 1
ATOM 1057 C C . LEU A 1 138 ? 6.108 11.198 -0.802 1.00 91.12 138 LEU A C 1
ATOM 1059 O O . LEU A 1 138 ? 5.331 11.836 -0.094 1.00 91.12 138 LEU A O 1
ATOM 1063 N N . PHE A 1 139 ? 5.737 10.081 -1.429 1.00 91.31 139 PHE A N 1
ATOM 1064 C CA . PHE A 1 139 ? 4.361 9.596 -1.397 1.00 91.31 139 PHE A CA 1
ATOM 1065 C C . PHE A 1 139 ? 3.934 9.087 -0.021 1.00 91.31 139 PHE A C 1
ATOM 1067 O O . PHE A 1 139 ? 2.778 9.296 0.345 1.00 91.31 139 PHE A O 1
ATOM 1074 N N . ILE A 1 140 ? 4.849 8.528 0.779 1.00 90.69 140 ILE A N 1
ATOM 1075 C CA . ILE A 1 140 ? 4.574 8.203 2.183 1.00 90.69 140 ILE A CA 1
ATOM 1076 C C . ILE A 1 140 ? 4.163 9.445 2.954 1.00 90.69 140 ILE A C 1
ATOM 1078 O O . ILE A 1 140 ? 3.104 9.436 3.580 1.00 90.69 140 ILE A O 1
ATOM 1082 N N . PHE A 1 141 ? 4.920 10.534 2.873 1.00 89.31 141 PHE A N 1
ATOM 1083 C CA . PHE A 1 141 ? 4.550 11.749 3.592 1.00 89.31 141 PHE A CA 1
ATOM 1084 C C . PHE A 1 141 ? 3.300 12.428 3.017 1.00 89.31 141 PHE A C 1
ATOM 1086 O O . PHE A 1 141 ? 2.461 12.901 3.785 1.00 89.31 141 PHE A O 1
ATOM 1093 N N . SER A 1 142 ? 3.124 12.438 1.693 1.00 89.19 142 SER A N 1
ATOM 1094 C CA . SER A 1 142 ? 1.968 13.077 1.053 1.00 89.19 142 SER A CA 1
ATOM 1095 C C . SER A 1 142 ? 0.657 12.317 1.274 1.00 89.19 142 SER A C 1
ATOM 1097 O O . SER A 1 142 ? -0.366 12.926 1.588 1.00 89.19 142 SER A O 1
ATOM 1099 N N . PHE A 1 143 ? 0.662 10.989 1.131 1.00 88.88 143 PHE A N 1
ATOM 1100 C CA . PHE A 1 143 ? -0.556 10.169 1.139 1.00 88.88 143 PHE A CA 1
ATOM 1101 C C . PHE A 1 143 ? -0.797 9.422 2.442 1.00 88.88 143 PHE A C 1
ATOM 1103 O O . PHE A 1 143 ? -1.878 8.858 2.624 1.00 88.88 143 PHE A O 1
ATOM 1110 N N . SER A 1 144 ? 0.136 9.480 3.395 1.00 87.00 144 SER A N 1
ATOM 1111 C CA . SER A 1 144 ? -0.082 8.969 4.748 1.00 87.00 144 SER A CA 1
ATOM 1112 C C . SER A 1 144 ? -1.383 9.503 5.347 1.00 87.00 144 SER A C 1
ATOM 1114 O O . SER A 1 144 ? -2.156 8.724 5.897 1.00 87.00 144 SER A O 1
ATOM 1116 N N . ASN A 1 145 ? -1.672 10.801 5.170 1.00 82.81 145 ASN A N 1
ATOM 1117 C CA . ASN A 1 145 ? -2.902 11.439 5.649 1.00 82.81 145 ASN A CA 1
ATOM 1118 C C . ASN A 1 145 ? -4.199 10.970 5.004 1.00 82.81 145 ASN A C 1
ATOM 1120 O O . ASN A 1 145 ? -5.260 11.182 5.588 1.00 82.81 145 ASN A O 1
ATOM 1124 N N . VAL A 1 146 ? -4.110 10.299 3.861 1.00 84.75 146 VAL A N 1
ATOM 1125 C CA . VAL A 1 146 ? -5.272 9.965 3.048 1.00 84.75 146 VAL A CA 1
ATOM 1126 C C . VAL A 1 146 ? -5.471 8.453 2.989 1.00 84.75 146 VAL A C 1
ATOM 1128 O O . VAL A 1 146 ? -6.457 7.960 3.523 1.00 84.75 146 VAL A O 1
ATOM 1131 N N . SER A 1 147 ? -4.533 7.698 2.408 1.00 87.44 147 SER A N 1
ATOM 1132 C CA . SER A 1 147 ? -4.636 6.233 2.284 1.00 87.44 147 SER A CA 1
ATOM 1133 C C . SER A 1 147 ? -3.904 5.463 3.388 1.00 87.44 147 SER A C 1
ATOM 1135 O O . SER A 1 147 ? -4.088 4.254 3.518 1.00 87.44 147 SER A O 1
ATOM 1137 N N . GLY A 1 148 ? -3.051 6.131 4.169 1.00 85.31 148 GLY A N 1
ATOM 1138 C CA . GLY A 1 148 ? -2.077 5.477 5.048 1.00 85.31 148 GLY A CA 1
ATOM 1139 C C . GLY A 1 148 ? -0.793 5.045 4.345 1.00 85.31 148 GLY A C 1
ATOM 1140 O O . GLY A 1 148 ? 0.145 4.626 5.023 1.00 85.31 148 GLY A O 1
ATOM 1141 N N . SER A 1 149 ? -0.730 5.241 3.024 1.00 91.00 149 SER A N 1
ATOM 1142 C CA . SER A 1 149 ? 0.432 5.042 2.165 1.00 91.00 149 SER A CA 1
ATOM 1143 C C . SER A 1 149 ? 1.105 3.684 2.347 1.00 91.00 149 SER A C 1
ATOM 1145 O O . SER A 1 149 ? 2.288 3.599 2.686 1.00 91.00 149 SER A O 1
ATOM 1147 N N . HIS A 1 150 ? 0.351 2.614 2.104 1.00 92.44 150 HIS A N 1
ATOM 1148 C CA . HIS A 1 150 ? 0.921 1.270 2.145 1.00 92.44 150 HIS A CA 1
ATOM 1149 C C . HIS A 1 150 ? 1.870 1.056 0.966 1.00 92.44 150 HIS A C 1
ATOM 1151 O O . HIS A 1 150 ? 2.935 0.471 1.142 1.00 92.44 150 HIS A O 1
ATOM 1157 N N . LEU A 1 151 ? 1.474 1.540 -0.218 1.00 88.62 151 LEU A N 1
ATOM 1158 C CA . LEU A 1 151 ? 2.218 1.586 -1.480 1.00 88.62 151 LEU A CA 1
ATOM 1159 C C . LEU A 1 151 ? 2.959 0.294 -1.821 1.00 88.62 151 LEU A C 1
ATOM 1161 O O . LEU A 1 151 ? 3.975 0.325 -2.501 1.00 88.62 151 LEU A O 1
ATOM 1165 N N . ASN A 1 152 ? 2.506 -0.843 -1.301 1.00 88.56 152 ASN A N 1
ATOM 1166 C CA . ASN A 1 152 ? 3.190 -2.115 -1.426 1.00 88.56 152 ASN A CA 1
ATOM 1167 C C . ASN A 1 152 ? 2.247 -3.238 -0.963 1.00 88.56 152 ASN A C 1
ATOM 1169 O O . ASN A 1 152 ? 1.822 -3.232 0.199 1.00 88.56 152 ASN A O 1
ATOM 1173 N N . PRO A 1 153 ? 1.975 -4.242 -1.814 1.00 89.75 153 PRO A N 1
ATOM 1174 C CA . PRO A 1 153 ? 1.184 -5.415 -1.446 1.00 89.75 153 PRO A CA 1
ATOM 1175 C C . PRO A 1 153 ? 1.663 -6.111 -0.167 1.00 89.75 153 PRO A C 1
ATOM 1177 O O . PRO A 1 153 ? 0.848 -6.509 0.664 1.00 89.75 153 PRO A O 1
ATOM 1180 N N . THR A 1 154 ? 2.979 -6.206 0.035 1.00 91.25 154 THR A N 1
ATOM 1181 C CA . THR A 1 154 ? 3.586 -6.839 1.212 1.00 91.25 154 THR A CA 1
ATOM 1182 C C . THR A 1 154 ? 3.321 -6.039 2.484 1.00 91.25 154 THR A C 1
ATOM 1184 O O . THR A 1 154 ? 3.018 -6.627 3.518 1.00 91.25 154 THR A O 1
ATOM 1187 N N . ILE A 1 155 ? 3.375 -4.705 2.420 1.00 92.00 155 ILE A N 1
ATOM 1188 C CA . ILE A 1 155 ? 3.074 -3.839 3.572 1.00 92.00 155 ILE A CA 1
ATOM 1189 C C . ILE A 1 155 ? 1.580 -3.906 3.900 1.00 92.00 155 ILE A C 1
ATOM 1191 O O . ILE A 1 155 ? 1.207 -4.047 5.066 1.00 92.00 155 ILE A O 1
ATOM 1195 N N . THR A 1 156 ? 0.716 -3.890 2.882 1.00 92.62 156 THR A N 1
ATOM 1196 C CA . THR A 1 156 ? -0.729 -4.092 3.064 1.00 92.62 156 THR A CA 1
ATOM 1197 C C . THR A 1 156 ? -1.028 -5.442 3.721 1.00 92.62 156 THR A C 1
ATOM 1199 O O . THR A 1 156 ? -1.858 -5.527 4.622 1.00 92.62 156 THR A O 1
ATOM 1202 N N . MET A 1 157 ? -0.309 -6.495 3.338 1.00 92.44 157 MET A N 1
ATOM 1203 C CA . MET A 1 157 ? -0.461 -7.811 3.952 1.00 92.44 157 MET A CA 1
ATOM 1204 C C . MET A 1 157 ? 0.072 -7.850 5.395 1.00 92.44 157 MET A C 1
ATOM 1206 O O . MET A 1 157 ? -0.571 -8.401 6.285 1.00 92.44 157 MET A O 1
ATOM 1210 N N . ALA A 1 158 ? 1.223 -7.230 5.661 1.00 92.44 158 ALA A N 1
ATOM 1211 C CA . ALA A 1 158 ? 1.803 -7.164 7.001 1.00 92.44 158 ALA A CA 1
ATOM 1212 C C . ALA A 1 158 ? 0.893 -6.406 7.981 1.00 92.44 158 ALA A C 1
ATOM 1214 O O . ALA A 1 158 ? 0.635 -6.875 9.089 1.00 92.44 158 ALA A O 1
ATOM 1215 N N . THR A 1 159 ? 0.346 -5.266 7.556 1.00 90.50 159 THR A N 1
ATOM 1216 C CA . THR A 1 159 ? -0.615 -4.481 8.350 1.00 90.50 159 THR A CA 1
ATOM 1217 C C . THR A 1 159 ? -1.917 -5.242 8.601 1.00 90.50 159 THR A C 1
ATOM 1219 O O . THR A 1 159 ? -2.526 -5.080 9.662 1.00 90.50 159 THR A O 1
ATOM 1222 N N . PHE A 1 160 ? -2.328 -6.116 7.676 1.00 91.50 160 PHE A N 1
ATOM 1223 C CA . PHE A 1 160 ? -3.473 -7.001 7.881 1.00 91.50 160 PHE A CA 1
ATOM 1224 C C . PHE A 1 160 ? -3.217 -8.012 8.998 1.00 91.50 160 PHE A C 1
ATOM 1226 O O . PHE A 1 160 ? -4.018 -8.112 9.928 1.00 91.50 160 PHE A O 1
ATOM 1233 N N . PHE A 1 161 ? -2.070 -8.694 8.972 1.00 90.31 161 PHE A N 1
ATOM 1234 C CA . PHE A 1 161 ? -1.689 -9.609 10.051 1.00 90.31 161 PHE A CA 1
ATOM 1235 C C . PHE A 1 161 ? -1.474 -8.892 11.390 1.00 90.31 161 PHE A C 1
ATOM 1237 O O . PHE A 1 161 ? -1.772 -9.454 12.441 1.00 90.31 161 PHE A O 1
ATOM 1244 N N . ALA A 1 162 ? -1.059 -7.624 11.360 1.00 90.06 162 ALA A N 1
ATOM 1245 C CA . ALA A 1 162 ? -0.992 -6.764 12.540 1.00 90.06 162 ALA A CA 1
ATOM 1246 C C . ALA A 1 162 ? -2.372 -6.292 13.053 1.00 90.06 162 ALA A C 1
ATOM 1248 O O . ALA A 1 162 ? -2.439 -5.596 14.065 1.00 90.06 162 ALA A O 1
ATOM 1249 N N . ARG A 1 163 ? -3.479 -6.666 12.389 1.00 89.81 163 ARG A N 1
ATOM 1250 C CA . ARG A 1 163 ? -4.863 -6.272 12.725 1.00 89.81 163 ARG A CA 1
ATOM 1251 C C . ARG A 1 163 ? -5.073 -4.753 12.712 1.00 89.81 163 ARG A C 1
ATOM 1253 O O . ARG A 1 163 ? -5.788 -4.216 13.559 1.00 89.81 163 ARG A O 1
ATOM 1260 N N . LEU A 1 164 ? -4.448 -4.076 11.745 1.00 89.19 164 LEU A N 1
ATOM 1261 C CA . LEU A 1 164 ? -4.519 -2.620 11.560 1.00 89.19 164 LEU A CA 1
ATOM 1262 C C . LEU A 1 164 ? -5.375 -2.190 10.356 1.00 89.19 164 LEU A C 1
ATOM 1264 O O . LEU A 1 164 ? -5.638 -1.004 10.181 1.00 89.19 164 LEU A O 1
ATOM 1268 N N . ILE A 1 165 ? -5.793 -3.137 9.513 1.00 91.50 165 ILE A N 1
ATOM 1269 C CA . ILE A 1 165 ? -6.567 -2.904 8.286 1.00 91.50 165 ILE A CA 1
ATOM 1270 C C . ILE A 1 165 ? -7.646 -3.975 8.132 1.00 91.50 165 ILE A C 1
ATOM 1272 O O . ILE A 1 165 ? -7.378 -5.154 8.343 1.00 91.50 165 ILE A O 1
ATOM 1276 N N . SER A 1 166 ? -8.853 -3.571 7.728 1.00 91.06 166 SER A N 1
ATOM 1277 C CA . SER A 1 166 ? -9.972 -4.476 7.435 1.00 91.06 166 SER A CA 1
ATOM 1278 C C . SER A 1 166 ? -9.766 -5.263 6.131 1.00 91.06 166 SER A C 1
ATOM 1280 O O . SER A 1 166 ? -9.085 -4.805 5.211 1.00 91.06 166 SER A O 1
ATOM 1282 N N . VAL A 1 167 ? -10.381 -6.444 6.009 1.00 92.19 167 VAL A N 1
ATOM 1283 C CA . VAL A 1 167 ? -10.281 -7.294 4.806 1.00 92.19 167 VAL A CA 1
ATOM 1284 C C . VAL A 1 167 ? -10.781 -6.594 3.538 1.00 92.19 167 VAL A C 1
ATOM 1286 O O . VAL A 1 167 ? -10.091 -6.678 2.521 1.00 92.19 167 VAL A O 1
ATOM 1289 N N . PRO A 1 168 ? -11.909 -5.857 3.548 1.00 91.12 168 PRO A N 1
ATOM 1290 C CA . PRO A 1 168 ? -12.341 -5.123 2.364 1.00 91.12 168 PRO A CA 1
ATOM 1291 C C . PRO A 1 168 ? -11.294 -4.118 1.878 1.00 91.12 168 PRO A C 1
ATOM 1293 O O . PRO A 1 168 ? -11.008 -4.055 0.683 1.00 91.12 168 PRO A O 1
ATOM 1296 N N . ARG A 1 169 ? -10.667 -3.375 2.801 1.00 91.25 169 ARG A N 1
ATOM 1297 C CA . ARG A 1 169 ? -9.609 -2.420 2.455 1.00 91.25 169 ARG A CA 1
ATOM 1298 C C . ARG A 1 169 ? -8.354 -3.137 1.952 1.00 91.25 169 ARG A C 1
ATOM 1300 O O . ARG A 1 169 ? -7.791 -2.697 0.956 1.00 91.25 169 ARG A O 1
ATOM 1307 N N . LEU A 1 170 ? -7.955 -4.252 2.574 1.00 93.62 170 LEU A N 1
ATOM 1308 C CA . LEU A 1 170 ? -6.844 -5.097 2.114 1.00 93.62 170 LEU A CA 1
ATOM 1309 C C . LEU A 1 170 ? -7.037 -5.519 0.653 1.00 93.62 170 LEU A C 1
ATOM 1311 O O . LEU A 1 170 ? -6.139 -5.332 -0.164 1.00 93.62 170 LEU A O 1
ATOM 1315 N N . VAL A 1 171 ? -8.205 -6.076 0.324 1.00 94.62 171 VAL A N 1
ATOM 1316 C CA . VAL A 1 171 ? -8.501 -6.577 -1.025 1.00 94.62 171 VAL A CA 1
ATOM 1317 C C . VAL A 1 171 ? -8.499 -5.438 -2.040 1.00 94.62 171 VAL A C 1
ATOM 1319 O O . VAL A 1 171 ? -7.886 -5.575 -3.097 1.00 94.62 171 VAL A O 1
ATOM 1322 N N . ILE A 1 172 ? -9.120 -4.300 -1.713 1.00 94.12 172 ILE A N 1
ATOM 1323 C CA . ILE A 1 172 ? -9.125 -3.122 -2.590 1.00 94.12 172 ILE A CA 1
ATOM 1324 C C . ILE A 1 172 ? -7.697 -2.609 -2.806 1.00 94.12 172 ILE A C 1
ATOM 1326 O O . ILE A 1 172 ? -7.313 -2.368 -3.944 1.00 94.12 172 ILE A O 1
ATOM 1330 N N . TYR A 1 173 ? -6.881 -2.501 -1.755 1.00 94.75 173 TYR A N 1
ATOM 1331 C CA . TYR A 1 173 ? -5.501 -2.021 -1.876 1.00 94.75 173 TYR A CA 1
ATOM 1332 C C . TYR A 1 173 ? -4.647 -2.974 -2.705 1.00 94.75 173 TYR A C 1
ATOM 1334 O O . TYR A 1 173 ? -3.938 -2.521 -3.598 1.00 94.75 173 TYR A O 1
ATOM 1342 N N . LEU A 1 174 ? -4.751 -4.286 -2.476 1.00 95.00 174 LEU A N 1
ATOM 1343 C CA . LEU A 1 174 ? -4.054 -5.290 -3.281 1.00 95.00 174 LEU A CA 1
ATOM 1344 C C . LEU A 1 174 ? -4.463 -5.205 -4.753 1.00 95.00 174 LEU A C 1
ATOM 1346 O O . LEU A 1 174 ? -3.596 -5.182 -5.626 1.00 95.00 174 LEU A O 1
ATOM 1350 N N . ALA A 1 175 ? -5.763 -5.113 -5.039 1.00 94.56 175 ALA A N 1
ATOM 1351 C CA . ALA A 1 175 ? -6.269 -4.970 -6.401 1.00 94.56 175 ALA A CA 1
ATOM 1352 C C . ALA A 1 175 ? -5.776 -3.667 -7.051 1.00 94.56 175 ALA A C 1
ATOM 1354 O O . ALA A 1 175 ? -5.301 -3.679 -8.181 1.00 94.56 175 ALA A O 1
ATOM 1355 N N . SER A 1 176 ? -5.815 -2.547 -6.331 1.00 93.56 176 SER A N 1
ATOM 1356 C CA . SER A 1 176 ? -5.351 -1.252 -6.829 1.00 93.56 176 SER A CA 1
ATOM 1357 C C . SER A 1 176 ? -3.837 -1.198 -7.051 1.00 93.56 176 SER A C 1
ATOM 1359 O O . SER A 1 176 ? -3.392 -0.699 -8.080 1.00 93.56 176 SER A O 1
ATOM 1361 N N . GLN A 1 177 ? -3.037 -1.737 -6.131 1.00 93.94 177 GLN A N 1
ATOM 1362 C CA . GLN A 1 177 ? -1.575 -1.784 -6.243 1.00 93.94 177 GLN A CA 1
ATOM 1363 C C . GLN A 1 177 ? -1.146 -2.729 -7.376 1.00 93.94 177 GLN A C 1
ATOM 1365 O O . GLN A 1 177 ? -0.274 -2.397 -8.175 1.00 93.94 177 GLN A O 1
ATOM 1370 N N . THR A 1 178 ? -1.781 -3.895 -7.512 1.00 92.00 178 THR A N 1
ATOM 1371 C CA . THR A 1 178 ? -1.493 -4.812 -8.631 1.00 92.00 178 THR A CA 1
ATOM 1372 C C . THR A 1 178 ? -1.910 -4.218 -9.975 1.00 92.00 178 THR A C 1
ATOM 1374 O O . THR A 1 178 ? -1.118 -4.250 -10.919 1.00 92.00 178 THR A O 1
ATOM 1377 N N . LEU A 1 179 ? -3.088 -3.588 -10.049 1.00 93.06 179 LEU A N 1
ATOM 1378 C CA . LEU A 1 179 ? -3.550 -2.876 -11.240 1.00 93.06 179 LEU A CA 1
ATOM 1379 C C . LEU A 1 179 ? -2.607 -1.728 -11.613 1.00 93.06 179 LEU A C 1
ATOM 1381 O O . LEU A 1 179 ? -2.228 -1.611 -12.775 1.00 93.06 179 LEU A O 1
ATOM 1385 N N . GLY A 1 180 ? -2.173 -0.922 -10.644 1.00 89.81 180 GLY A N 1
ATOM 1386 C CA . GLY A 1 180 ? -1.215 0.156 -10.882 1.00 89.81 180 GLY A CA 1
ATOM 1387 C C . GLY A 1 180 ? 0.121 -0.359 -11.424 1.00 89.81 180 GLY A C 1
ATOM 1388 O O . GLY A 1 180 ? 0.689 0.221 -12.345 1.00 89.81 180 GLY A O 1
ATOM 1389 N N . GLY A 1 181 ? 0.597 -1.504 -10.927 1.00 87.06 181 GLY A N 1
ATOM 1390 C CA . GLY A 1 181 ? 1.829 -2.127 -11.412 1.00 87.06 181 GLY A CA 1
ATOM 1391 C C . GLY A 1 181 ? 1.692 -2.635 -12.848 1.00 87.06 181 GLY A C 1
ATOM 1392 O O . GLY A 1 181 ? 2.585 -2.422 -13.669 1.00 87.06 181 GLY A O 1
ATOM 1393 N N . ALA A 1 182 ? 0.554 -3.256 -13.165 1.00 89.56 182 ALA A N 1
ATOM 1394 C CA . ALA A 1 182 ? 0.227 -3.694 -14.518 1.00 89.56 182 ALA A CA 1
ATOM 1395 C C . ALA A 1 182 ? 0.103 -2.512 -15.495 1.00 89.56 182 ALA A C 1
ATOM 1397 O O . ALA A 1 182 ? 0.676 -2.559 -16.585 1.00 89.56 182 ALA A O 1
ATOM 1398 N N . LEU A 1 183 ? -0.581 -1.434 -15.096 1.00 89.94 183 LEU A N 1
ATOM 1399 C CA . LEU A 1 183 ? -0.725 -0.220 -15.903 1.00 89.94 183 LEU A CA 1
ATOM 1400 C C . LEU A 1 183 ? 0.622 0.458 -16.150 1.00 89.94 183 LEU A C 1
ATOM 1402 O O . LEU A 1 183 ? 0.907 0.817 -17.287 1.00 89.94 183 LEU A O 1
ATOM 1406 N N . ALA A 1 184 ? 1.486 0.560 -15.138 1.00 87.31 184 ALA A N 1
ATOM 1407 C CA . ALA A 1 184 ? 2.839 1.079 -15.321 1.00 87.31 184 ALA A CA 1
ATOM 1408 C C . ALA A 1 184 ? 3.632 0.252 -16.342 1.00 87.31 184 ALA A C 1
ATOM 1410 O O . ALA A 1 184 ? 4.251 0.816 -17.241 1.00 87.31 184 ALA A O 1
ATOM 1411 N N . GLY A 1 185 ? 3.566 -1.081 -16.257 1.00 82.94 185 GLY A N 1
ATOM 1412 C CA . GLY A 1 185 ? 4.192 -1.968 -17.240 1.00 82.94 185 GLY A CA 1
ATOM 1413 C C . GLY A 1 185 ? 3.652 -1.752 -18.658 1.00 82.94 185 GLY A C 1
ATOM 1414 O O . GLY A 1 185 ? 4.425 -1.693 -19.612 1.00 82.94 185 GLY A O 1
ATOM 1415 N N . PHE A 1 186 ? 2.337 -1.567 -18.799 1.00 86.31 186 PHE A N 1
ATOM 1416 C CA . PHE A 1 186 ? 1.714 -1.259 -20.085 1.00 86.31 186 PHE A CA 1
ATOM 1417 C C . PHE A 1 186 ? 2.148 0.109 -20.635 1.00 86.31 186 PHE A C 1
ATOM 1419 O O . PHE A 1 186 ? 2.478 0.213 -21.815 1.00 86.31 186 PHE A O 1
ATOM 1426 N N . MET A 1 187 ? 2.205 1.141 -19.787 1.00 86.69 187 MET A N 1
ATOM 1427 C CA . MET A 1 187 ? 2.662 2.483 -20.165 1.00 86.69 187 MET A CA 1
ATOM 1428 C C . MET A 1 187 ? 4.127 2.475 -20.605 1.00 86.69 187 MET A C 1
ATOM 1430 O O . MET A 1 187 ? 4.454 3.080 -21.620 1.00 86.69 187 MET A O 1
ATOM 1434 N N . LEU A 1 188 ? 4.998 1.748 -19.900 1.00 83.12 188 LEU A N 1
ATOM 1435 C CA . LEU A 1 188 ? 6.402 1.587 -20.289 1.00 83.12 188 LEU A CA 1
ATOM 1436 C C . LEU A 1 188 ? 6.536 0.864 -21.630 1.00 83.12 188 LEU A C 1
ATOM 1438 O O . LEU A 1 188 ? 7.266 1.321 -22.504 1.00 83.12 188 LEU A O 1
ATOM 1442 N N . ARG A 1 189 ? 5.763 -0.209 -21.838 1.00 81.00 189 ARG A N 1
ATOM 1443 C CA . ARG A 1 189 ? 5.710 -0.919 -23.124 1.00 81.00 189 ARG A CA 1
ATOM 1444 C C . ARG A 1 189 ? 5.231 -0.028 -24.273 1.00 81.00 189 ARG A C 1
ATOM 1446 O O . ARG A 1 189 ? 5.650 -0.240 -25.403 1.00 81.00 189 ARG A O 1
ATOM 1453 N N . ALA A 1 190 ? 4.327 0.913 -24.012 1.00 84.69 190 ALA A N 1
ATOM 1454 C CA . ALA A 1 190 ? 3.842 1.850 -25.022 1.00 84.69 190 ALA A CA 1
ATOM 1455 C C . ALA A 1 190 ? 4.831 2.999 -25.286 1.00 84.69 190 ALA A C 1
ATOM 1457 O O . ALA A 1 190 ? 4.918 3.477 -26.413 1.00 84.69 190 ALA A O 1
ATOM 1458 N N . ALA A 1 191 ? 5.564 3.443 -24.261 1.00 83.44 191 ALA A N 1
ATOM 1459 C CA . ALA A 1 191 ? 6.525 4.539 -24.360 1.00 83.44 191 ALA A CA 1
ATOM 1460 C C . ALA A 1 191 ? 7.840 4.122 -25.037 1.00 83.44 191 ALA A C 1
ATOM 1462 O O . ALA A 1 191 ? 8.501 4.942 -25.673 1.00 83.44 191 ALA A O 1
ATOM 1463 N N . TYR A 1 192 ? 8.234 2.858 -24.893 1.00 78.75 192 TYR A N 1
ATOM 1464 C CA . TYR A 1 192 ? 9.508 2.351 -25.380 1.00 78.75 192 TYR A CA 1
ATOM 1465 C C . TYR A 1 192 ? 9.374 1.617 -26.718 1.00 78.75 192 TYR A C 1
ATOM 1467 O O . TYR A 1 192 ? 8.523 0.751 -26.895 1.00 78.75 192 TYR A O 1
ATOM 1475 N N . VAL A 1 193 ? 10.253 1.959 -27.668 1.00 71.25 193 VAL A N 1
ATOM 1476 C CA . VAL A 1 193 ? 10.301 1.333 -29.004 1.00 71.25 193 VAL A CA 1
ATOM 1477 C C . VAL A 1 193 ? 10.804 -0.113 -28.919 1.00 71.25 193 VAL A C 1
ATOM 1479 O O . VAL A 1 193 ? 10.291 -0.998 -29.604 1.00 71.25 193 VAL A O 1
ATOM 1482 N N . SER A 1 194 ? 11.788 -0.359 -28.052 1.00 69.25 194 SER A N 1
ATOM 1483 C CA . SER A 1 194 ? 12.360 -1.684 -27.805 1.00 69.25 194 SER A CA 1
ATOM 1484 C C . SER A 1 194 ? 11.595 -2.430 -26.716 1.00 69.25 194 SER A C 1
ATOM 1486 O O . SER A 1 194 ? 11.092 -1.836 -25.763 1.00 69.25 194 SER A O 1
ATOM 1488 N N . ARG A 1 195 ? 11.541 -3.762 -26.840 1.00 70.00 195 ARG A N 1
ATOM 1489 C CA . ARG A 1 195 ? 10.928 -4.636 -25.826 1.00 70.00 195 ARG A CA 1
ATOM 1490 C C . ARG A 1 195 ? 11.851 -4.941 -24.647 1.00 70.00 195 ARG A C 1
ATOM 1492 O O . ARG A 1 195 ? 11.377 -5.521 -23.677 1.00 70.00 195 ARG A O 1
ATOM 1499 N N . ASP A 1 196 ? 13.109 -4.525 -24.739 1.00 69.44 196 ASP A N 1
ATOM 1500 C CA . ASP A 1 196 ? 14.119 -4.729 -23.712 1.00 69.44 196 ASP A CA 1
ATOM 1501 C C . ASP A 1 196 ? 14.217 -3.472 -22.848 1.00 69.44 196 ASP A C 1
ATOM 1503 O O . ASP A 1 196 ? 14.667 -2.412 -23.290 1.00 69.44 196 ASP A O 1
ATOM 1507 N N . TYR A 1 197 ? 13.744 -3.580 -21.612 1.00 70.88 197 TYR A N 1
ATOM 1508 C CA . TYR A 1 197 ? 13.810 -2.508 -20.623 1.00 70.88 197 TYR A CA 1
ATOM 1509 C C . TYR A 1 197 ? 14.067 -3.093 -19.233 1.00 70.88 197 TYR A C 1
ATOM 1511 O O . TYR A 1 197 ? 13.733 -4.247 -18.950 1.00 70.88 197 TYR A O 1
ATOM 1519 N N . THR A 1 198 ? 14.671 -2.298 -18.350 1.00 68.94 198 THR A N 1
ATOM 1520 C CA . THR A 1 198 ? 14.869 -2.672 -16.944 1.00 68.94 198 THR A CA 1
ATOM 1521 C C . THR A 1 198 ? 14.014 -1.801 -16.043 1.00 68.94 198 THR A C 1
ATOM 1523 O O . THR A 1 198 ? 13.822 -0.614 -16.301 1.00 68.94 198 THR A O 1
ATOM 1526 N N . VAL A 1 199 ? 13.462 -2.395 -14.988 1.00 71.00 199 VAL A N 1
ATOM 1527 C CA . VAL A 1 199 ? 12.693 -1.673 -13.968 1.00 71.00 199 VAL A CA 1
ATOM 1528 C C . VAL A 1 199 ? 13.267 -2.031 -12.612 1.00 71.00 199 VAL A C 1
ATOM 1530 O O . VAL A 1 199 ? 13.190 -3.185 -12.193 1.00 71.00 199 VAL A O 1
ATOM 1533 N N . GLY A 1 200 ? 13.873 -1.056 -11.933 1.00 63.97 200 GLY A N 1
ATOM 1534 C CA . GLY A 1 200 ? 14.456 -1.262 -10.604 1.00 63.97 200 GLY A CA 1
ATOM 1535 C C . GLY A 1 200 ? 15.529 -2.359 -10.546 1.00 63.97 200 GLY A C 1
ATOM 1536 O O . GLY A 1 200 ? 15.707 -2.973 -9.500 1.00 63.97 200 GLY A O 1
ATOM 1537 N N . GLY A 1 201 ? 16.212 -2.635 -11.664 1.00 63.56 201 GLY A N 1
ATOM 1538 C CA . GLY A 1 201 ? 17.243 -3.673 -11.770 1.00 63.56 201 GLY A CA 1
ATOM 1539 C C . GLY A 1 201 ? 16.755 -5.040 -12.269 1.00 63.56 201 GLY A C 1
ATOM 1540 O O . GLY A 1 201 ? 17.582 -5.924 -12.484 1.00 63.56 201 GLY A O 1
ATOM 1541 N N . CYS A 1 202 ? 15.451 -5.230 -12.499 1.00 68.44 202 CYS A N 1
ATOM 1542 C CA . CYS A 1 202 ? 14.922 -6.432 -13.149 1.00 68.44 202 CYS A CA 1
ATOM 1543 C C . CYS A 1 202 ? 14.916 -6.270 -14.674 1.00 68.44 202 CYS A C 1
ATOM 1545 O O . CYS A 1 202 ? 14.254 -5.371 -15.191 1.00 68.44 202 CYS A O 1
ATOM 1547 N N . TYR A 1 203 ? 15.598 -7.172 -15.385 1.00 66.75 203 TYR A N 1
ATOM 1548 C CA . TYR A 1 203 ? 15.641 -7.204 -16.849 1.00 66.75 203 TYR A CA 1
ATOM 1549 C C . TYR A 1 203 ? 14.382 -7.871 -17.403 1.00 66.75 203 TYR A C 1
ATOM 1551 O O . TYR A 1 203 ? 14.140 -9.054 -17.153 1.00 66.75 203 TYR A O 1
ATOM 1559 N N . MET A 1 204 ? 13.593 -7.118 -18.164 1.00 65.69 204 MET A N 1
ATOM 1560 C CA . MET A 1 204 ? 12.516 -7.668 -18.976 1.00 65.69 204 MET A CA 1
ATOM 1561 C C . MET A 1 204 ? 13.049 -7.833 -20.390 1.00 65.69 204 MET A C 1
ATOM 1563 O O . MET A 1 204 ? 12.983 -6.912 -21.196 1.00 65.69 204 MET A O 1
ATOM 1567 N N . ASN A 1 205 ? 13.591 -9.013 -20.671 1.00 64.94 205 ASN A N 1
ATOM 1568 C CA . ASN A 1 205 ? 13.915 -9.388 -22.037 1.00 64.94 205 ASN A CA 1
ATOM 1569 C C . ASN A 1 205 ? 12.642 -9.972 -22.642 1.00 64.94 205 ASN A C 1
ATOM 1571 O O . ASN A 1 205 ? 12.063 -10.911 -22.080 1.00 64.94 205 ASN A O 1
ATOM 1575 N N . ALA A 1 206 ? 12.210 -9.467 -23.797 1.00 60.66 206 ALA A N 1
ATOM 1576 C CA . ALA A 1 206 ? 11.367 -10.315 -24.624 1.00 60.66 206 ALA A CA 1
ATOM 1577 C C . ALA A 1 206 ? 12.201 -11.569 -24.904 1.00 60.66 206 ALA A C 1
ATOM 1579 O O . ALA A 1 206 ? 13.358 -11.442 -25.302 1.00 60.66 206 ALA A O 1
ATOM 1580 N N . LEU A 1 207 ? 11.655 -12.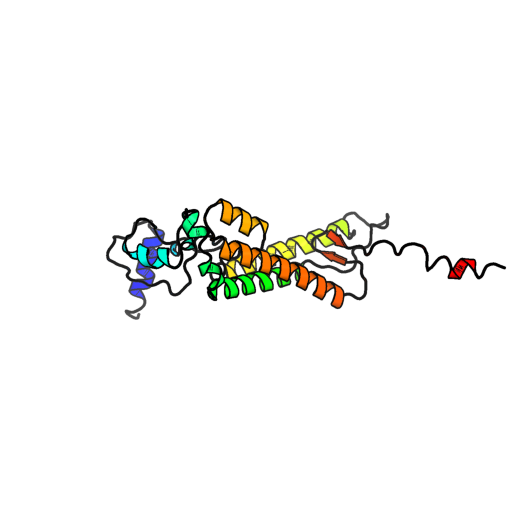760 -24.615 1.00 54.09 207 LEU A N 1
ATOM 1581 C CA . LEU A 1 207 ? 12.281 -14.043 -24.954 1.00 54.09 207 LEU A CA 1
ATOM 1582 C C . LEU A 1 207 ? 13.027 -13.912 -26.286 1.00 54.09 207 LEU A C 1
ATOM 1584 O O . LEU A 1 207 ? 12.468 -13.266 -27.186 1.00 54.09 207 LEU A O 1
ATOM 1588 N N . PRO A 1 208 ? 14.229 -14.513 -26.435 1.00 48.22 208 PRO A N 1
ATOM 1589 C CA . PRO A 1 208 ? 14.883 -14.531 -27.730 1.00 48.22 208 PRO A CA 1
ATOM 1590 C C . PRO A 1 208 ? 13.816 -14.992 -28.703 1.00 48.22 208 PRO A C 1
ATOM 1592 O O . PRO A 1 208 ? 13.160 -16.014 -28.468 1.00 48.22 208 PRO A O 1
ATOM 1595 N N . SER A 1 209 ? 13.552 -14.166 -29.714 1.00 44.53 209 SER A N 1
ATOM 1596 C CA . SER A 1 209 ? 12.703 -14.563 -30.822 1.00 44.53 209 SER A CA 1
ATOM 1597 C C . SER A 1 209 ? 13.146 -15.978 -31.147 1.00 44.53 209 SER A C 1
ATOM 1599 O O . SER A 1 209 ? 14.348 -16.191 -31.336 1.00 44.53 209 SER A O 1
ATOM 1601 N N . CYS A 1 210 ? 12.231 -16.951 -31.064 1.00 39.06 210 CYS A N 1
ATOM 1602 C CA . CYS A 1 210 ? 12.564 -18.319 -31.425 1.00 39.06 210 CYS A CA 1
ATOM 1603 C C . CYS A 1 210 ? 13.341 -18.221 -32.746 1.00 39.06 210 CYS A C 1
ATOM 1605 O O . CYS A 1 210 ? 12.871 -17.507 -33.644 1.00 39.06 210 CYS A O 1
ATOM 1607 N N . PRO A 1 211 ? 14.561 -18.774 -32.842 1.00 46.72 211 PRO A N 1
ATOM 1608 C CA . PRO A 1 211 ? 15.390 -18.620 -34.024 1.00 46.72 211 PRO A CA 1
ATOM 1609 C C . PRO A 1 211 ? 14.757 -19.453 -35.136 1.00 46.72 211 PRO A C 1
ATOM 1611 O O . PRO A 1 211 ? 15.150 -20.581 -35.393 1.00 46.72 211 PRO A O 1
ATOM 1614 N N . THR A 1 212 ? 13.691 -18.944 -35.740 1.00 48.31 212 THR A N 1
ATOM 1615 C CA . THR A 1 212 ? 12.949 -19.644 -36.788 1.00 48.31 212 THR A CA 1
ATOM 1616 C C . THR A 1 212 ? 12.474 -18.727 -37.900 1.00 48.31 212 THR A C 1
ATOM 1618 O O . THR A 1 212 ? 12.047 -19.256 -38.913 1.00 48.31 212 THR A O 1
ATOM 1621 N N . LEU A 1 213 ? 12.615 -17.396 -37.806 1.00 46.97 213 LEU A N 1
ATOM 1622 C CA . LEU A 1 213 ? 12.251 -16.504 -38.923 1.00 46.97 213 LEU A CA 1
ATOM 1623 C C . LEU A 1 213 ? 13.410 -15.690 -39.518 1.00 46.97 213 LEU A C 1
ATOM 1625 O O . LEU A 1 213 ? 13.329 -15.324 -40.686 1.00 46.97 213 LEU A O 1
ATOM 1629 N N . GLN A 1 214 ? 14.518 -15.475 -38.797 1.00 50.91 214 GLN A N 1
ATOM 1630 C CA . GLN A 1 214 ? 15.703 -14.827 -39.387 1.00 50.91 214 GLN A CA 1
ATOM 1631 C C . GLN A 1 214 ? 16.602 -15.822 -40.155 1.00 50.91 214 GLN A C 1
ATOM 1633 O O . GLN A 1 214 ? 17.231 -15.438 -41.136 1.00 50.91 214 GLN A O 1
ATOM 1638 N N . ASP A 1 215 ? 16.640 -17.103 -39.748 1.00 46.47 215 ASP A N 1
ATOM 1639 C CA . ASP A 1 215 ? 17.483 -18.141 -40.384 1.00 46.47 215 ASP A CA 1
ATOM 1640 C C . ASP A 1 215 ? 16.882 -18.686 -41.697 1.00 46.47 215 ASP A C 1
ATOM 1642 O O . ASP A 1 215 ? 17.608 -19.133 -42.581 1.00 46.47 215 ASP A O 1
ATOM 1646 N N . GLN A 1 216 ? 15.559 -18.601 -41.887 1.00 51.22 216 GLN A N 1
ATOM 1647 C CA . GLN A 1 216 ? 14.913 -19.086 -43.118 1.00 51.22 216 GLN A CA 1
ATOM 1648 C C . GLN A 1 216 ? 15.246 -18.206 -44.336 1.00 51.22 216 GLN A C 1
ATOM 1650 O O . GLN A 1 216 ? 15.503 -18.737 -45.413 1.00 51.22 216 GLN A O 1
ATOM 1655 N N . SER A 1 217 ? 15.354 -16.880 -44.171 1.00 48.19 217 SER A N 1
ATOM 1656 C CA . SER A 1 217 ? 15.679 -15.982 -45.296 1.00 48.19 217 SER A CA 1
ATOM 1657 C C . SER A 1 217 ? 17.153 -16.062 -45.730 1.00 48.19 217 SER A C 1
ATOM 1659 O O . SER A 1 217 ? 17.475 -15.813 -46.894 1.00 48.19 217 SER A O 1
ATOM 1661 N N . LEU A 1 218 ? 18.052 -16.467 -44.822 1.00 49.19 218 LEU A N 1
ATOM 1662 C CA . LEU A 1 218 ? 19.473 -16.682 -45.117 1.00 49.19 218 LEU A CA 1
ATOM 1663 C C . LEU A 1 218 ? 19.774 -18.090 -45.653 1.00 49.19 218 LEU A C 1
ATOM 1665 O O . LEU A 1 218 ? 20.786 -18.271 -46.332 1.00 49.19 218 LEU A O 1
ATOM 1669 N N . ARG A 1 219 ? 18.908 -19.082 -45.402 1.00 48.16 219 ARG A N 1
ATOM 1670 C CA . ARG A 1 219 ? 19.070 -20.444 -45.937 1.00 48.16 219 ARG A CA 1
ATOM 1671 C C . ARG A 1 219 ? 18.466 -20.628 -47.338 1.00 48.16 219 ARG A C 1
ATOM 1673 O O . ARG A 1 219 ? 18.949 -21.478 -48.073 1.00 48.16 219 ARG A O 1
ATOM 1680 N N . GLU A 1 220 ? 17.497 -19.803 -47.739 1.00 51.12 220 GLU A N 1
ATOM 1681 C CA . GLU A 1 220 ? 16.926 -19.797 -49.102 1.00 51.12 220 GLU A CA 1
ATOM 1682 C C . GLU A 1 220 ? 17.804 -19.051 -50.132 1.00 51.12 220 GLU A C 1
ATOM 1684 O O . GLU A 1 220 ? 17.614 -19.176 -51.338 1.00 51.12 220 GLU A O 1
ATOM 1689 N N . LYS A 1 221 ? 18.821 -18.306 -49.674 1.00 49.97 221 LYS A N 1
ATOM 1690 C CA . LYS A 1 221 ? 19.767 -17.559 -50.526 1.00 49.97 221 LYS A CA 1
ATOM 1691 C C . LYS A 1 221 ? 21.170 -18.168 -50.609 1.00 49.97 221 LYS A C 1
ATOM 1693 O O . LYS A 1 221 ? 22.119 -17.459 -50.947 1.00 49.97 221 LYS A O 1
ATOM 1698 N N . ARG A 1 222 ? 21.329 -19.459 -50.311 1.00 41.81 222 ARG A N 1
ATOM 1699 C CA . ARG A 1 222 ? 22.567 -20.180 -50.634 1.00 41.81 222 ARG A CA 1
ATOM 1700 C C . ARG A 1 222 ? 22.321 -21.041 -51.884 1.00 41.81 222 ARG A C 1
ATOM 1702 O O . ARG A 1 222 ? 21.430 -21.884 -51.807 1.00 41.81 222 ARG A O 1
ATOM 1709 N N . PRO A 1 223 ? 23.024 -20.793 -53.007 1.00 50.66 223 PRO A N 1
ATOM 1710 C CA . PRO A 1 223 ? 22.930 -21.626 -54.206 1.00 50.66 223 PRO A CA 1
ATOM 1711 C C . PRO A 1 223 ? 23.461 -23.042 -53.964 1.00 50.66 223 PRO A C 1
ATOM 1713 O O . PRO A 1 223 ? 24.314 -23.211 -53.058 1.00 50.66 223 PRO A O 1
#

pLDDT: mean 73.56, std 17.38, range [36.97, 95.0]

Secondary structure (DSSP, 8-state):
--TTSHHHHHHHHHHTTTPPPPTTS-----SS---S--SSS-GGGSPPSS-GGGHHHHHH-GGGSSS--HHHHT-GGGGG-HHHHHHHHHHHHHHHHHHHHTEEE------TTS-GGGSHHHHHHHHHHHHHHHHHHHHHHHHTTTT----SHHHHHHHHHTT-S-HHHHHHHHHHHHHHHHHHHHHHHHH-SSS-EEETTEEE------TTSHHHHHHTT--